Protein AF-L8JGR2-F1 (afdb_monomer)

Sequence (285 aa):
MNKSKVPQMKNYYQTLLQQIENTLDFEPKKPVIVYLEAGHFNPAYGADDFAKNSLSDAIQFGTKLIQQYGKKIRIVFGILIDDLGLQCGSDVCEINAKPADTDNTLPQEIESILATSKLIKRDRLLLFSEKTTKNRAINRLKKRLTIGDSSIRVLTPSDDGKSKIMMKLNETGEEILLSNKLDHVFGIKCPGIMGQHYDDVLSKLKERFFESSVFHIIDWSEIMDETKVTHGARAFTNVFNTYASPNVLSASVTNIFYIDDEGLLSKLNHEAAITSPDSHITSIA

pLDDT: mean 82.08, std 18.68, range [27.7, 97.94]

Radius of gyration: 19.79 Å; Cα contacts (8 Å, |Δi|>4): 472; chains: 1; bounding box: 44×62×70 Å

Secondary structure (DSSP, 8-state):
-----PPPPPTHHHHHHHHHHHHHTTSTTSPEEEEEE---BBTTTB--HHHHHHHHHHHHHHHHHHHHHGGGEEEEEEEEE--S---TT-SS----S------SPPPHHHHHHHHH-SS--GGG-EEEEHHHHHHHHHHHHHHHHHTT-TTEEEEPPPTTSPEEEEEE-STT--EEEEEEEETTEEEE-HHHHHHHHHHHHHHHHHHH-TT--EEEEEEEEEGGGHHHHHHHHHHIIIII-----TT--EEEEEEEEESSTT--EEEEEEEEEEE-GGG------

Solvent-accessible surface area (backbone atoms only — not comparable to full-atom values): 16156 Å² total; per-residue (Å²): 133,86,78,78,78,70,77,75,76,63,77,62,56,58,57,55,49,50,62,51,56,76,50,53,72,78,46,76,92,41,39,37,37,38,37,39,33,22,40,46,29,32,80,91,80,38,68,52,57,44,16,55,40,36,35,52,48,46,53,53,51,51,50,50,52,43,73,73,50,42,80,50,46,45,81,40,46,32,30,52,33,52,65,64,69,68,78,90,82,60,105,62,92,65,79,71,75,78,79,70,86,76,62,98,69,71,46,68,70,55,51,55,56,46,70,72,38,90,84,58,50,82,92,63,51,44,79,44,45,47,47,60,30,39,56,50,27,49,54,48,51,53,52,40,62,75,72,65,44,82,56,49,45,79,44,78,55,60,100,84,67,40,26,40,33,32,29,74,72,48,93,91,66,50,67,42,68,32,27,44,33,48,96,92,47,72,50,69,30,61,22,31,28,39,3,28,40,54,34,53,50,51,50,53,50,43,75,74,41,71,82,37,30,38,40,39,38,38,39,55,43,54,50,90,45,46,68,38,50,55,46,2,46,51,31,14,42,66,69,37,52,83,68,89,39,94,65,50,44,29,35,34,40,36,41,38,23,19,74,47,49,90,58,47,75,67,50,77,46,79,43,74,54,39,71,62,83,79,77,81,74,76,85,78,130

Nearest PDB structures (foldseek):
  5t7b-assembly1_A  TM=2.126E-01  e=1.145E-02  Homo sapiens
  6n1d-assembly1_AL18  TM=3.498E-01  e=1.301E+00  Thermus thermophilus HB27
  4xej-assembly2_BL18  TM=2.555E-01  e=8.055E-01  Thermus thermophilus HB27
  2i71-assembly2_B-2  TM=3.991E-01  e=3.195E+00  Saccharolobus solfataricus P2
  7r81-assembly1_I2  TM=2.616E-01  e=7.847E+00  Neurospora crassa

Foldseek 3Di:
DDDPPPPPPDPCLVVVVVVVVVCLVVPVVAAAEEEQEALEDELVVATDLLSLQSLLVSLVSVVVVCVVPPPNYDYAYEYEYADPCDPPPDPDDDNDDDDDPDDVDHGPSSVVSQVVHPNDDPVRYYYHYLVVLQVVLLVLVVVCVVVVPPQWDWAQDDPVRWIWIWGALDPVGDIDTQWIDDPSDTDGDLLSSLLSVLLVVVVVVCVVRVQDQHYEYEHEDEPVCVCSNLSNQSCNQRRNVPDPPVSHQWYKYKYWYDPDSNRHTDDIDIDTNHHHPPPPDDDDD

Organism: NCBI:txid1056511

Mean predicted aligned error: 8.76 Å

Structure (mmCIF, N/CA/C/O backbone):
data_AF-L8JGR2-F1
#
_entry.id   AF-L8JGR2-F1
#
loop_
_atom_site.group_PDB
_atom_site.id
_atom_site.type_symbol
_atom_site.label_atom_id
_atom_site.label_alt_id
_atom_site.label_comp_id
_atom_site.label_asym_id
_atom_site.label_entity_id
_atom_site.label_seq_id
_atom_site.pdbx_PDB_ins_code
_atom_site.Cartn_x
_atom_site.Cartn_y
_atom_site.Cartn_z
_atom_site.occupancy
_atom_site.B_iso_or_equiv
_atom_site.auth_seq_id
_atom_site.auth_comp_id
_atom_site.auth_asym_id
_atom_site.auth_atom_id
_atom_site.pdbx_PDB_model_num
ATOM 1 N N . MET A 1 1 ? 6.409 -10.928 42.683 1.00 32.75 1 MET A N 1
ATOM 2 C CA . MET A 1 1 ? 5.246 -10.095 42.305 1.00 32.75 1 MET A CA 1
ATOM 3 C C . MET A 1 1 ? 5.511 -9.490 40.938 1.00 32.75 1 MET A C 1
ATOM 5 O O . MET A 1 1 ? 6.486 -8.766 40.776 1.00 32.75 1 MET A O 1
ATOM 9 N N . ASN A 1 2 ? 4.694 -9.882 39.959 1.00 33.25 2 ASN A N 1
ATOM 10 C CA . ASN A 1 2 ? 4.804 -9.524 38.547 1.00 33.25 2 ASN A CA 1
ATOM 11 C C . ASN A 1 2 ? 4.725 -8.009 38.337 1.00 33.25 2 ASN A C 1
ATOM 13 O O . ASN A 1 2 ? 3.676 -7.406 38.556 1.00 33.25 2 ASN A O 1
ATOM 17 N N . LYS A 1 3 ? 5.807 -7.407 37.833 1.00 30.50 3 LYS A N 1
ATOM 18 C CA . LYS A 1 3 ? 5.707 -6.137 37.116 1.00 30.50 3 LYS A CA 1
ATOM 19 C C . LYS A 1 3 ? 5.105 -6.452 35.752 1.00 30.50 3 LYS A C 1
ATOM 21 O O . LYS A 1 3 ? 5.787 -6.966 34.872 1.00 30.50 3 LYS A O 1
ATOM 26 N N . SER A 1 4 ? 3.809 -6.188 35.619 1.00 33.00 4 SER A N 1
ATOM 27 C CA . SER A 1 4 ? 3.134 -6.041 34.333 1.00 33.00 4 SER A CA 1
ATOM 28 C C . SER A 1 4 ? 3.983 -5.128 33.443 1.00 33.00 4 SER A C 1
ATOM 30 O O . SER A 1 4 ? 4.060 -3.926 33.700 1.00 33.00 4 SER A O 1
ATOM 32 N N . LYS A 1 5 ? 4.651 -5.693 32.428 1.00 32.50 5 LYS A N 1
ATOM 33 C CA . LYS A 1 5 ? 5.230 -4.914 31.331 1.00 32.50 5 LYS A CA 1
ATOM 34 C C . LYS A 1 5 ? 4.055 -4.306 30.570 1.00 32.50 5 LYS A C 1
ATOM 36 O O . LYS A 1 5 ? 3.464 -4.953 29.714 1.00 32.50 5 LYS A O 1
ATOM 41 N N . VAL A 1 6 ? 3.684 -3.080 30.923 1.00 33.56 6 VAL A N 1
ATOM 42 C CA . VAL A 1 6 ? 2.939 -2.221 30.001 1.00 33.56 6 VAL A CA 1
ATOM 43 C C . VAL A 1 6 ? 3.849 -2.067 28.777 1.00 33.56 6 VAL A C 1
ATOM 45 O O . VAL A 1 6 ? 5.000 -1.667 28.972 1.00 33.56 6 VAL A O 1
ATOM 48 N N . PRO A 1 7 ? 3.418 -2.433 27.556 1.00 39.38 7 PRO A N 1
ATOM 49 C CA . PRO A 1 7 ? 4.231 -2.228 26.367 1.00 39.38 7 PRO A CA 1
ATOM 50 C C . PRO A 1 7 ? 4.574 -0.744 26.291 1.00 39.38 7 PRO A C 1
ATOM 52 O O . PRO A 1 7 ? 3.681 0.106 26.299 1.00 39.38 7 PRO A O 1
ATOM 55 N N . GLN A 1 8 ? 5.865 -0.427 26.306 1.00 42.06 8 GLN A N 1
ATOM 56 C CA . GLN A 1 8 ? 6.333 0.938 26.130 1.00 42.06 8 GLN A CA 1
ATOM 57 C C . GLN A 1 8 ? 5.778 1.413 24.785 1.00 42.06 8 GLN A C 1
ATOM 59 O O . GLN A 1 8 ? 6.033 0.781 23.761 1.00 42.06 8 GLN A O 1
ATOM 64 N N . MET A 1 9 ? 4.929 2.447 24.796 1.00 48.28 9 MET A N 1
ATOM 65 C CA . MET A 1 9 ? 4.291 2.914 23.567 1.00 48.28 9 MET A CA 1
ATOM 66 C C . MET A 1 9 ? 5.372 3.256 22.548 1.00 48.28 9 MET A C 1
ATOM 68 O O . MET A 1 9 ? 6.202 4.131 22.803 1.00 48.28 9 MET A O 1
ATOM 72 N N . LYS A 1 10 ? 5.355 2.574 21.399 1.00 65.06 10 LYS A N 1
ATOM 73 C CA . LYS A 1 10 ? 6.253 2.909 20.298 1.00 65.06 10 LYS A CA 1
ATOM 74 C C . LYS A 1 10 ? 5.941 4.345 19.861 1.00 65.06 10 LYS A C 1
ATOM 76 O O . LYS A 1 10 ? 4.785 4.688 19.607 1.00 65.06 10 LYS A O 1
ATOM 81 N N . ASN A 1 11 ? 6.971 5.191 19.829 1.00 69.19 11 ASN A N 1
ATOM 82 C CA . ASN A 1 11 ? 6.866 6.650 19.672 1.00 69.19 11 ASN A CA 1
ATOM 83 C C . ASN A 1 11 ? 6.056 7.062 18.419 1.00 69.19 11 ASN A C 1
ATOM 85 O O . ASN A 1 11 ? 5.329 8.049 18.421 1.00 69.19 11 ASN A O 1
ATOM 89 N N . TYR A 1 12 ? 6.078 6.237 17.368 1.00 83.38 12 TYR A N 1
ATOM 90 C CA . TYR A 1 12 ? 5.409 6.527 16.101 1.00 83.38 12 TYR A CA 1
ATOM 91 C C . TYR A 1 12 ? 3.880 6.410 16.112 1.00 83.38 12 TYR A C 1
ATOM 93 O O . TYR A 1 12 ? 3.226 6.978 15.239 1.00 83.38 12 TYR A O 1
ATOM 101 N N . TYR A 1 13 ? 3.280 5.728 17.097 1.00 88.50 13 TYR A N 1
ATOM 102 C CA . TYR A 1 13 ? 1.818 5.623 17.180 1.00 88.50 13 TYR A CA 1
ATOM 103 C C . TYR A 1 13 ? 1.153 6.988 17.325 1.00 88.50 13 TYR A C 1
ATOM 105 O O . TYR A 1 13 ? 0.060 7.179 16.807 1.00 88.50 13 TYR A O 1
ATOM 113 N N . GLN A 1 14 ? 1.787 7.935 18.019 1.00 87.25 14 GLN A N 1
ATOM 114 C CA . GLN A 1 14 ? 1.241 9.286 18.157 1.00 87.25 14 GLN A CA 1
ATOM 115 C C . GLN A 1 14 ? 1.180 9.999 16.805 1.00 87.25 14 GLN A C 1
ATOM 117 O O . GLN A 1 14 ? 0.151 10.580 16.475 1.00 87.25 14 GLN A O 1
ATOM 122 N N . THR A 1 15 ? 2.228 9.872 15.989 1.00 88.69 15 THR A N 1
ATOM 123 C CA . THR A 1 15 ? 2.257 10.423 14.630 1.00 88.69 15 THR A CA 1
ATOM 124 C C . THR A 1 15 ? 1.144 9.841 13.760 1.00 88.69 15 THR A C 1
ATOM 126 O O . THR A 1 15 ? 0.423 10.595 13.112 1.00 88.69 15 THR A O 1
ATOM 129 N N . LEU A 1 16 ? 0.951 8.517 13.783 1.00 92.00 16 LEU A N 1
ATOM 130 C CA . LEU A 1 16 ? -0.124 7.865 13.024 1.00 92.00 16 LEU A CA 1
ATOM 131 C C . LEU A 1 16 ? -1.516 8.296 13.503 1.00 92.00 16 LEU A C 1
ATOM 133 O O . LEU A 1 16 ? -2.407 8.539 12.693 1.00 92.00 16 LEU A O 1
ATOM 137 N N . LEU A 1 17 ? -1.706 8.406 14.823 1.00 92.31 17 LEU A N 1
ATOM 138 C CA . LEU A 1 17 ? -2.963 8.879 15.401 1.00 92.31 17 LEU A CA 1
ATOM 139 C C . LEU A 1 17 ? -3.273 10.297 14.929 1.00 92.31 17 LEU A C 1
ATOM 141 O O . LEU A 1 17 ? -4.377 10.520 14.447 1.00 92.31 17 LEU A O 1
ATOM 145 N N . GLN A 1 18 ? -2.296 11.204 14.981 1.00 90.56 18 GLN A N 1
ATOM 146 C CA . GLN A 1 18 ? -2.467 12.583 14.532 1.00 90.56 18 GLN A CA 1
ATOM 147 C C . GLN A 1 18 ? -2.820 12.661 13.038 1.00 90.56 18 GLN A C 1
ATOM 149 O O . GLN A 1 18 ? -3.703 13.422 12.651 1.00 90.56 18 GLN A O 1
ATOM 154 N N . GLN A 1 19 ? -2.165 11.858 12.190 1.00 90.38 19 GLN A N 1
ATOM 155 C CA . GLN A 1 19 ? -2.471 11.794 10.754 1.00 90.38 19 GLN A CA 1
ATOM 156 C C . GLN A 1 19 ? -3.923 11.376 10.494 1.00 90.38 19 GLN A C 1
ATOM 158 O O . GLN A 1 19 ? -4.593 11.963 9.645 1.00 90.38 19 GLN A O 1
ATOM 163 N N . ILE A 1 20 ? -4.424 10.388 11.239 1.00 93.00 20 ILE A N 1
ATOM 164 C CA . ILE A 1 20 ? -5.813 9.935 11.126 1.00 93.00 20 ILE A CA 1
ATOM 165 C C . ILE A 1 20 ? -6.771 10.990 11.693 1.00 93.00 20 ILE A C 1
ATOM 167 O O . ILE A 1 20 ? -7.769 11.302 11.040 1.00 93.00 20 ILE A O 1
ATOM 171 N N . GLU A 1 21 ? -6.464 11.579 12.856 1.00 92.56 21 GLU A N 1
ATOM 172 C CA . GLU A 1 21 ? -7.273 12.626 13.504 1.00 92.56 21 GLU A CA 1
ATOM 173 C C . GLU A 1 21 ? -7.545 13.799 12.574 1.00 92.56 21 GLU A C 1
ATOM 175 O O . GLU A 1 21 ? -8.696 14.216 12.452 1.00 92.56 21 GLU A O 1
ATOM 180 N N . ASN A 1 22 ? -6.527 14.247 11.837 1.00 90.62 22 ASN A N 1
ATOM 181 C CA . ASN A 1 22 ? -6.634 15.353 10.884 1.00 90.62 22 ASN A CA 1
ATOM 182 C C . ASN A 1 22 ? -7.670 15.116 9.770 1.00 90.62 22 ASN A C 1
ATOM 184 O O . ASN A 1 22 ? -8.044 16.056 9.076 1.00 90.62 22 ASN A O 1
ATOM 188 N N . THR A 1 23 ? -8.132 13.877 9.584 1.00 91.12 23 THR A N 1
ATOM 189 C CA . THR A 1 23 ? -9.109 13.507 8.550 1.00 91.12 23 THR A CA 1
ATOM 190 C C . THR A 1 23 ? -10.474 13.093 9.102 1.00 91.12 23 THR A C 1
ATOM 192 O O . THR A 1 23 ? -11.412 12.914 8.326 1.00 91.12 23 THR A O 1
ATOM 195 N N . LEU A 1 24 ? -10.624 12.950 10.427 1.00 90.50 24 LEU A N 1
ATOM 196 C CA . LEU A 1 24 ? -11.880 12.498 11.046 1.00 90.50 24 LEU A CA 1
ATOM 197 C C . LEU A 1 24 ? -13.041 13.469 10.805 1.00 90.50 24 LEU A C 1
ATOM 199 O O . LEU A 1 24 ? -14.195 13.043 10.742 1.00 90.50 24 LEU A O 1
ATOM 203 N N . ASP A 1 25 ? -12.731 14.754 10.656 1.00 87.25 25 ASP A N 1
ATOM 204 C CA . ASP A 1 25 ? -13.727 15.808 10.482 1.00 87.25 25 ASP A CA 1
ATOM 205 C C . ASP A 1 25 ? -14.032 16.119 9.008 1.00 87.25 25 ASP A C 1
ATOM 207 O O . ASP A 1 25 ? -14.898 16.945 8.730 1.00 87.25 25 ASP A O 1
ATOM 211 N N . PHE A 1 26 ? -13.392 15.426 8.053 1.00 86.56 26 PHE A N 1
ATOM 212 C CA . PHE A 1 26 ? -13.676 15.607 6.622 1.00 86.56 26 PHE A CA 1
ATOM 213 C C . PHE A 1 26 ? -15.113 15.185 6.282 1.00 86.56 26 PHE A C 1
ATOM 215 O O . PHE A 1 26 ? -15.814 15.891 5.563 1.00 86.56 26 PHE A O 1
ATOM 222 N N . GLU A 1 27 ? -15.581 14.062 6.840 1.00 84.69 27 GLU A N 1
ATOM 223 C CA . GLU A 1 27 ? -16.989 13.651 6.784 1.00 84.69 27 GLU A CA 1
ATOM 224 C C . GLU A 1 27 ? -17.444 13.045 8.124 1.00 84.69 27 GLU A C 1
ATOM 226 O O . GLU A 1 27 ? -17.507 11.823 8.260 1.00 84.69 27 GLU A O 1
ATOM 231 N N . PRO A 1 28 ? -17.873 13.860 9.109 1.00 83.31 28 PRO A N 1
ATOM 232 C CA . PRO A 1 28 ? -18.158 13.399 10.477 1.00 83.31 28 PRO A CA 1
ATOM 233 C C . PRO A 1 28 ? -19.245 12.316 10.597 1.00 83.31 28 PRO A C 1
ATOM 235 O O . PRO A 1 28 ? -19.387 11.671 11.637 1.00 83.31 28 PRO A O 1
ATOM 238 N N . LYS A 1 29 ? -20.063 12.147 9.549 1.00 87.25 29 LYS A N 1
ATOM 239 C CA . LYS A 1 29 ? -21.166 11.177 9.487 1.00 87.25 29 LYS A CA 1
ATOM 240 C C . LYS A 1 29 ? -20.761 9.827 8.889 1.00 87.25 29 LYS A C 1
ATOM 242 O O . LYS A 1 29 ? -21.549 8.887 8.975 1.00 87.25 29 LYS A O 1
ATOM 247 N N . LYS A 1 30 ? -19.578 9.722 8.282 1.00 92.31 30 LYS A N 1
ATOM 248 C CA . LYS A 1 30 ? -19.079 8.505 7.635 1.00 92.31 30 LYS A CA 1
ATOM 249 C C . LYS A 1 30 ? -17.802 8.048 8.328 1.00 92.31 30 LYS A C 1
ATOM 251 O O . LYS A 1 30 ? -17.021 8.880 8.780 1.00 92.31 30 LYS A O 1
ATOM 256 N N . PRO A 1 31 ? -17.578 6.734 8.455 1.00 94.38 31 PRO A N 1
ATOM 257 C CA . PRO A 1 31 ? -16.367 6.268 9.093 1.00 94.38 31 PRO A CA 1
ATOM 258 C C . PRO A 1 31 ? -15.152 6.479 8.186 1.00 94.38 31 PRO A C 1
ATOM 260 O O . PRO A 1 31 ? -15.218 6.239 6.978 1.00 94.38 31 PRO A O 1
ATOM 263 N N . VAL A 1 32 ? -14.025 6.837 8.794 1.00 96.00 32 VAL A N 1
ATOM 264 C CA . VAL A 1 32 ? -12.707 6.746 8.160 1.00 96.00 32 VAL A CA 1
ATOM 265 C C . VAL A 1 32 ? -12.297 5.278 8.089 1.00 96.00 32 VAL A C 1
ATOM 267 O O . VAL A 1 32 ? -12.442 4.531 9.063 1.00 96.00 32 VAL A O 1
ATOM 270 N N . ILE A 1 33 ? -11.793 4.848 6.936 1.00 96.62 33 ILE A N 1
ATOM 271 C CA . ILE A 1 33 ? -11.314 3.481 6.742 1.00 96.62 33 ILE A CA 1
ATOM 272 C C . ILE A 1 33 ? -9.804 3.460 6.934 1.00 96.62 33 ILE A C 1
ATOM 274 O O . ILE A 1 33 ? -9.083 4.196 6.268 1.00 96.62 33 ILE A O 1
ATOM 278 N N . VAL A 1 34 ? -9.331 2.600 7.832 1.00 97.62 34 VAL A N 1
ATOM 279 C CA . VAL A 1 34 ? -7.904 2.377 8.070 1.00 97.62 34 VAL A CA 1
ATOM 280 C C . VAL A 1 34 ? -7.581 0.931 7.714 1.00 97.62 34 VAL A C 1
ATOM 282 O O . VAL A 1 34 ? -8.082 -0.005 8.341 1.00 97.62 34 VAL A O 1
ATOM 285 N N . TYR A 1 35 ? -6.769 0.753 6.684 1.00 97.94 35 TYR A N 1
ATOM 286 C CA . TYR A 1 35 ? -6.213 -0.524 6.278 1.00 97.94 35 TYR A CA 1
ATOM 287 C C . TYR A 1 35 ? -4.826 -0.686 6.891 1.00 97.94 35 TYR A C 1
ATOM 289 O O . TYR A 1 35 ? 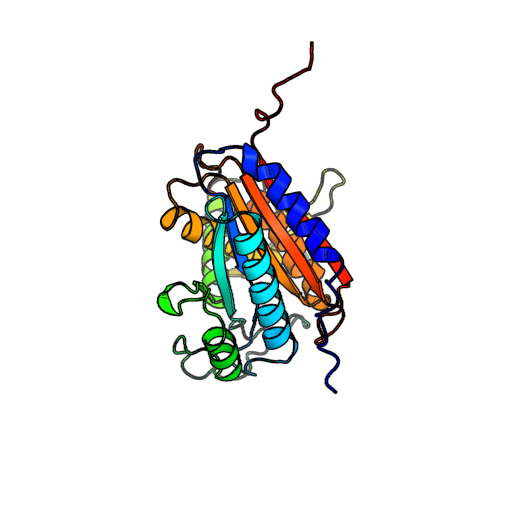-3.979 0.190 6.742 1.00 97.94 35 TYR A O 1
ATOM 297 N N . LEU A 1 36 ? -4.634 -1.781 7.619 1.00 97.75 36 LEU A N 1
ATOM 298 C CA . LEU A 1 36 ? -3.398 -2.126 8.304 1.00 97.75 36 LEU A CA 1
ATOM 299 C C . LEU A 1 36 ? -2.802 -3.351 7.618 1.00 97.75 36 LEU A C 1
ATOM 301 O O . LEU A 1 36 ? -3.361 -4.448 7.706 1.00 97.75 36 LEU A O 1
ATOM 305 N N . GLU A 1 37 ? -1.697 -3.138 6.926 1.00 97.62 37 GLU A N 1
ATOM 306 C CA . GLU A 1 37 ? -0.975 -4.152 6.179 1.00 97.62 37 GLU A CA 1
ATOM 307 C C . GLU A 1 37 ? 0.326 -4.514 6.873 1.00 97.62 37 GLU A C 1
ATOM 309 O O . GLU A 1 37 ? 1.171 -3.663 7.130 1.00 97.62 37 GLU A O 1
ATOM 314 N N . ALA A 1 38 ? 0.436 -5.785 7.236 1.00 95.19 38 ALA A N 1
ATOM 315 C CA . ALA A 1 38 ? 1.560 -6.323 7.978 1.00 95.19 38 ALA A CA 1
ATOM 316 C C . ALA A 1 38 ? 1.612 -7.844 7.800 1.00 95.19 38 ALA A C 1
ATOM 318 O O . ALA A 1 38 ? 0.747 -8.430 7.147 1.00 95.19 38 ALA A O 1
ATOM 319 N N . GLY A 1 39 ? 2.592 -8.511 8.410 1.00 92.75 39 GLY A N 1
ATOM 320 C CA . GLY A 1 39 ? 2.678 -9.969 8.332 1.00 92.75 39 GLY A CA 1
ATOM 321 C C . GLY A 1 39 ? 3.037 -10.485 6.949 1.00 92.75 39 GLY A C 1
ATOM 322 O O . GLY A 1 39 ? 2.590 -11.570 6.581 1.00 92.75 39 GLY A O 1
ATOM 323 N N . HIS A 1 40 ? 3.803 -9.700 6.187 1.00 92.81 40 HIS A N 1
ATOM 324 C CA . HIS A 1 40 ? 4.276 -10.093 4.864 1.00 92.81 40 HIS A CA 1
ATOM 325 C C . HIS A 1 40 ? 5.110 -11.353 4.981 1.00 92.81 40 HIS A C 1
ATOM 327 O O . HIS A 1 40 ? 5.905 -11.485 5.904 1.00 92.81 40 HIS A O 1
ATOM 333 N N . PHE A 1 41 ? 4.907 -12.291 4.066 1.00 91.69 41 PHE A N 1
ATOM 334 C CA . PHE A 1 41 ? 5.658 -13.533 4.091 1.00 91.69 41 PHE A CA 1
ATOM 335 C C . PHE A 1 41 ? 5.877 -14.058 2.683 1.00 91.69 41 PHE A C 1
ATOM 337 O O . PHE A 1 41 ? 5.059 -13.855 1.779 1.00 91.69 41 PHE A O 1
ATOM 344 N N . ASN A 1 42 ? 6.972 -14.790 2.527 1.00 89.50 42 ASN A N 1
ATOM 345 C CA . ASN A 1 42 ? 7.259 -15.528 1.316 1.00 89.50 42 ASN A CA 1
ATOM 346 C C . ASN A 1 42 ? 6.814 -16.987 1.511 1.00 89.50 42 ASN A C 1
ATOM 348 O O . ASN A 1 42 ? 7.297 -17.646 2.437 1.00 89.50 42 ASN A O 1
ATOM 352 N N . PRO A 1 43 ? 5.932 -17.543 0.660 1.00 87.81 43 PRO A N 1
ATOM 353 C CA . PRO A 1 43 ? 5.471 -18.925 0.802 1.00 87.81 43 PRO A CA 1
ATOM 354 C C . PRO A 1 43 ? 6.592 -19.975 0.812 1.00 87.81 43 PRO A C 1
ATOM 356 O O . PRO A 1 43 ? 6.388 -21.062 1.344 1.00 87.81 43 PRO A O 1
ATOM 359 N N . ALA A 1 44 ? 7.764 -19.673 0.240 1.00 84.69 44 ALA A N 1
ATOM 360 C CA . ALA A 1 44 ? 8.907 -20.584 0.230 1.00 84.69 44 ALA A CA 1
ATOM 361 C C . ALA A 1 44 ? 9.599 -20.708 1.599 1.00 84.69 44 ALA A C 1
ATOM 363 O O . ALA A 1 44 ? 10.192 -21.748 1.883 1.00 84.69 44 ALA A O 1
ATOM 364 N N . TYR A 1 45 ? 9.526 -19.666 2.434 1.00 84.19 45 TYR A N 1
ATOM 365 C CA . TYR A 1 45 ? 10.220 -19.601 3.726 1.00 84.19 45 TYR A CA 1
ATOM 366 C C . TYR A 1 45 ? 9.263 -19.564 4.926 1.00 84.19 45 TYR A C 1
ATOM 368 O O . TYR A 1 45 ? 9.682 -19.834 6.049 1.00 84.19 45 TYR A O 1
ATOM 376 N N . GLY A 1 46 ? 7.976 -19.292 4.697 1.00 87.19 46 GLY A N 1
ATOM 377 C CA . GLY A 1 46 ? 6.991 -19.105 5.759 1.00 87.19 46 GLY A CA 1
ATOM 378 C C . GLY A 1 46 ? 7.087 -17.716 6.390 1.00 87.19 46 GLY A C 1
ATOM 379 O O . GLY A 1 46 ? 7.591 -16.780 5.773 1.00 87.19 46 GLY A O 1
ATOM 380 N N . ALA A 1 47 ? 6.550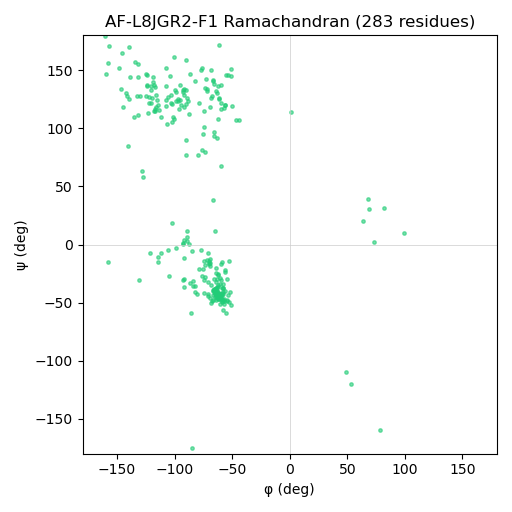 -17.577 7.603 1.00 90.50 47 ALA A N 1
ATOM 381 C CA . ALA A 1 47 ? 6.543 -16.314 8.336 1.00 90.50 47 ALA A CA 1
ATOM 382 C C . ALA A 1 47 ? 7.768 -16.188 9.252 1.00 90.50 47 ALA A C 1
ATOM 384 O O . ALA A 1 47 ? 7.937 -16.970 10.193 1.00 90.50 47 ALA A O 1
ATOM 385 N N . ASP A 1 48 ? 8.587 -15.175 8.995 1.00 91.62 48 ASP A N 1
ATOM 386 C CA . ASP A 1 48 ? 9.745 -14.814 9.808 1.00 91.62 48 ASP A CA 1
ATOM 387 C C . ASP A 1 48 ? 9.370 -13.912 11.002 1.00 91.62 48 ASP A C 1
ATOM 389 O O . ASP A 1 48 ? 8.194 -13.679 11.317 1.00 91.62 48 ASP A O 1
ATOM 393 N N . ASP A 1 49 ? 10.387 -13.458 11.736 1.00 91.56 49 ASP A N 1
ATOM 394 C CA . ASP A 1 49 ? 10.216 -12.599 12.906 1.00 91.56 49 ASP A CA 1
ATOM 395 C C . ASP A 1 49 ? 9.643 -11.227 12.539 1.00 91.56 49 ASP A C 1
ATOM 397 O O . ASP A 1 49 ? 8.730 -10.760 13.230 1.00 91.56 49 ASP A O 1
ATOM 401 N N . PHE A 1 50 ? 10.066 -10.640 11.416 1.00 91.44 50 PHE A N 1
ATOM 402 C CA . PHE A 1 50 ? 9.476 -9.413 10.890 1.00 91.44 50 PHE A CA 1
ATOM 403 C C . PHE A 1 50 ? 7.967 -9.573 10.644 1.00 91.44 50 PHE A C 1
ATOM 405 O O . PHE A 1 50 ? 7.166 -8.758 11.120 1.00 91.44 50 PHE A O 1
ATOM 412 N N . ALA A 1 51 ? 7.541 -10.646 9.974 1.00 93.81 51 ALA A N 1
ATOM 413 C CA . ALA A 1 51 ? 6.137 -10.928 9.689 1.00 93.81 51 ALA A CA 1
ATOM 414 C C . ALA A 1 51 ? 5.309 -11.020 10.982 1.00 93.81 51 ALA A C 1
ATOM 416 O O . ALA A 1 51 ? 4.257 -10.390 11.135 1.00 93.81 51 ALA A O 1
ATOM 417 N N . LYS A 1 52 ? 5.803 -11.772 11.968 1.00 94.00 52 LYS A N 1
ATOM 418 C CA . LYS A 1 52 ? 5.112 -11.945 13.254 1.00 94.00 52 LYS A CA 1
ATOM 419 C C . LYS A 1 52 ? 5.025 -10.629 14.034 1.00 94.00 52 LYS A C 1
ATOM 421 O O . LYS A 1 52 ? 3.961 -10.294 14.567 1.00 94.00 52 LYS A O 1
ATOM 426 N N . ASN A 1 53 ? 6.123 -9.879 14.099 1.00 92.88 53 ASN A N 1
ATOM 427 C CA . ASN A 1 53 ? 6.211 -8.664 14.905 1.00 92.88 53 ASN A CA 1
ATOM 428 C C . ASN A 1 53 ? 5.445 -7.496 14.278 1.00 92.88 53 ASN A C 1
ATOM 430 O O . ASN A 1 53 ? 4.692 -6.827 14.988 1.00 92.88 53 ASN A O 1
ATOM 434 N N . SER A 1 54 ? 5.534 -7.307 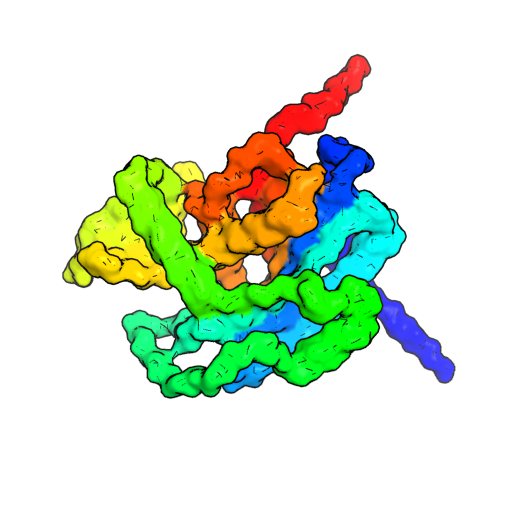12.958 1.00 94.50 54 SER A N 1
ATOM 435 C CA . SER A 1 54 ? 4.725 -6.316 12.234 1.00 94.50 54 SER A CA 1
ATOM 436 C C . SER A 1 54 ? 3.226 -6.586 12.393 1.00 94.50 54 SER A C 1
ATOM 438 O O . SER A 1 54 ? 2.460 -5.665 12.684 1.00 94.50 54 SER A O 1
ATOM 440 N N . LEU A 1 55 ? 2.786 -7.847 12.287 1.00 95.00 55 LEU A N 1
ATOM 441 C CA . LEU A 1 55 ? 1.374 -8.202 12.455 1.00 95.00 55 LEU A CA 1
ATOM 442 C C . LEU A 1 55 ? 0.878 -7.944 13.885 1.00 95.00 55 LEU A C 1
ATOM 444 O O . LEU A 1 55 ? -0.222 -7.421 14.084 1.00 95.00 55 LEU A O 1
ATOM 448 N N . SER A 1 56 ? 1.693 -8.283 14.887 1.00 93.06 56 SER A N 1
ATOM 449 C CA . SER A 1 56 ? 1.396 -7.988 16.292 1.00 93.06 56 SER A CA 1
ATOM 450 C C . SER A 1 56 ? 1.273 -6.481 16.542 1.00 93.06 56 SER A C 1
ATOM 452 O O . SER A 1 56 ? 0.319 -6.037 17.190 1.00 93.06 56 SER A O 1
ATOM 454 N N . ASP A 1 57 ? 2.185 -5.681 15.989 1.00 92.44 57 ASP A N 1
ATOM 455 C CA . ASP A 1 57 ? 2.146 -4.219 16.078 1.00 92.44 57 ASP A CA 1
ATOM 456 C C . ASP A 1 57 ? 0.892 -3.647 15.403 1.00 92.44 57 ASP A C 1
ATOM 458 O O . ASP A 1 57 ? 0.167 -2.861 16.020 1.00 92.44 57 ASP A O 1
ATOM 462 N N . ALA A 1 58 ? 0.559 -4.099 14.192 1.00 94.94 58 ALA A N 1
ATOM 463 C CA . ALA A 1 58 ? -0.655 -3.688 13.491 1.00 94.94 58 ALA A CA 1
ATOM 464 C C . ALA A 1 58 ? -1.922 -3.990 14.314 1.00 94.94 58 ALA A C 1
ATOM 466 O O . ALA A 1 58 ? -2.814 -3.144 14.432 1.00 94.94 58 ALA A O 1
ATOM 467 N N . ILE A 1 59 ? -2.005 -5.163 14.955 1.00 94.31 59 ILE A N 1
ATOM 468 C CA . ILE A 1 59 ? -3.124 -5.525 15.843 1.00 94.31 59 ILE A CA 1
ATOM 469 C C . ILE A 1 59 ? -3.193 -4.599 17.063 1.00 94.31 59 ILE A C 1
ATOM 471 O O . ILE A 1 59 ? -4.281 -4.139 17.434 1.00 94.31 59 ILE A O 1
ATOM 475 N N . GLN A 1 60 ? -2.054 -4.310 17.694 1.00 93.25 60 GLN A N 1
ATOM 476 C CA . GLN A 1 60 ? -1.988 -3.415 18.850 1.00 93.25 60 GLN A CA 1
ATOM 477 C C . GLN A 1 60 ? -2.410 -1.990 18.475 1.00 93.25 60 GLN A C 1
ATOM 479 O O . GLN A 1 60 ? -3.239 -1.387 19.166 1.00 93.25 60 GLN A O 1
ATOM 484 N N . PHE A 1 61 ? -1.903 -1.471 17.357 1.00 94.06 61 PHE A N 1
ATOM 485 C CA . PHE A 1 61 ? -2.276 -0.160 16.841 1.00 94.06 61 PHE A CA 1
ATOM 486 C C . PHE A 1 61 ? -3.768 -0.093 16.494 1.00 94.06 61 PHE A C 1
ATOM 488 O O . PHE A 1 61 ? -4.470 0.817 16.942 1.00 94.06 61 PHE A O 1
ATOM 495 N N . GLY A 1 62 ? -4.293 -1.098 15.788 1.00 94.62 62 GLY A N 1
ATOM 496 C CA . GLY A 1 62 ? -5.713 -1.166 15.453 1.00 94.62 62 GLY A CA 1
ATOM 497 C C . GLY A 1 62 ? -6.620 -1.248 16.685 1.00 94.62 62 GLY A C 1
ATOM 498 O O . GLY A 1 62 ? -7.671 -0.606 16.742 1.00 94.62 62 GLY A O 1
ATOM 499 N N . THR A 1 63 ? -6.185 -1.960 17.726 1.00 93.06 63 THR A N 1
ATOM 500 C CA . THR A 1 63 ? -6.886 -1.989 19.018 1.00 93.06 63 THR A CA 1
ATOM 501 C C . THR A 1 63 ? -6.972 -0.602 19.633 1.00 93.06 63 THR A C 1
ATOM 503 O O . THR A 1 63 ? -8.051 -0.184 20.060 1.00 93.06 63 THR A O 1
ATOM 506 N N . LYS A 1 64 ? -5.864 0.141 19.620 1.00 92.25 64 LYS A N 1
ATOM 507 C CA . LYS A 1 64 ? -5.816 1.504 20.145 1.00 92.25 64 LYS A CA 1
ATOM 508 C C . LYS A 1 64 ? -6.714 2.458 19.353 1.00 92.25 64 LYS A C 1
ATOM 510 O O . LYS A 1 64 ? -7.460 3.223 19.959 1.00 92.25 64 LYS A O 1
ATOM 515 N N . LEU A 1 65 ? -6.709 2.370 18.022 1.00 93.81 65 LEU A N 1
ATOM 516 C CA . LEU A 1 65 ? -7.589 3.167 17.159 1.00 93.81 65 LEU A CA 1
ATOM 517 C C . LEU A 1 65 ? -9.072 2.958 17.490 1.00 93.81 65 LEU A C 1
ATOM 519 O O . LEU A 1 65 ? -9.820 3.924 17.640 1.00 93.81 65 LEU A O 1
ATOM 523 N N . ILE A 1 66 ? -9.503 1.703 17.643 1.00 92.56 66 ILE A N 1
ATOM 524 C CA . ILE A 1 66 ? -10.899 1.392 17.981 1.00 92.56 66 ILE A CA 1
ATOM 525 C C . ILE A 1 66 ? -11.246 1.874 19.390 1.00 92.56 66 ILE A C 1
ATOM 527 O O . ILE A 1 66 ? -12.342 2.392 19.596 1.00 92.56 66 ILE A O 1
ATOM 531 N N . GLN A 1 67 ? -10.332 1.735 20.352 1.00 92.69 67 GLN A N 1
ATOM 532 C CA . GLN A 1 67 ? -10.541 2.237 21.712 1.00 92.69 67 GLN A CA 1
ATOM 533 C C . GLN A 1 67 ? -10.689 3.763 21.747 1.00 92.69 67 GLN A C 1
ATOM 535 O O . GLN A 1 67 ? -11.536 4.265 22.481 1.00 92.69 67 GLN A O 1
ATOM 540 N N . GLN A 1 68 ? -9.902 4.490 20.948 1.00 94.06 68 GLN A N 1
ATOM 541 C CA . GLN A 1 68 ? -9.881 5.954 20.954 1.00 94.06 68 GLN A CA 1
ATOM 542 C C . GLN A 1 68 ? -11.038 6.576 20.157 1.00 94.06 68 GLN A C 1
ATOM 544 O O . GLN A 1 68 ? -11.668 7.518 20.633 1.00 94.06 68 GLN A O 1
ATOM 549 N N . TYR A 1 69 ? -11.361 6.049 18.970 1.00 93.94 69 TYR A N 1
ATOM 550 C CA . TYR A 1 69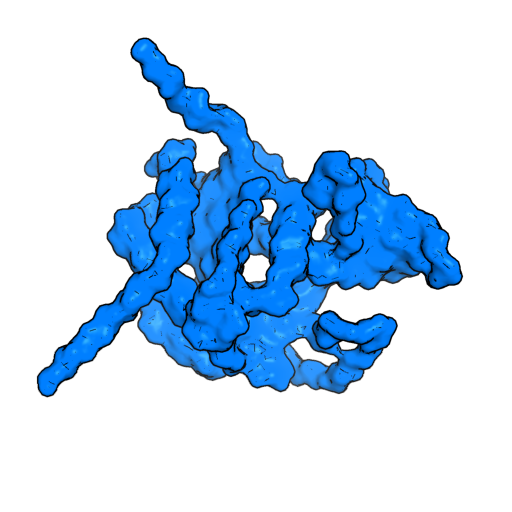 ? -12.323 6.689 18.054 1.00 93.94 69 TYR A CA 1
ATOM 551 C C . TYR A 1 69 ? -13.614 5.894 17.830 1.00 93.94 69 TYR A C 1
ATOM 553 O O . TYR A 1 69 ? -14.579 6.407 17.253 1.00 93.94 69 TYR A O 1
ATOM 561 N N . GLY A 1 70 ? -13.667 4.642 18.289 1.00 91.69 70 GLY A N 1
ATOM 562 C CA . GLY A 1 70 ? -14.861 3.805 18.248 1.00 91.69 70 GLY A CA 1
ATOM 563 C C . GLY A 1 70 ? -15.474 3.702 16.852 1.00 91.69 70 GLY A C 1
ATOM 564 O O . GLY A 1 70 ? -14.852 3.231 15.905 1.00 91.69 70 GLY A O 1
ATOM 565 N N . LYS A 1 71 ? -16.734 4.135 16.721 1.00 91.75 71 LYS A N 1
ATOM 566 C CA . LYS A 1 71 ? -17.510 4.019 15.474 1.00 91.75 71 LYS A CA 1
ATOM 567 C C . LYS A 1 71 ? -17.058 4.970 14.361 1.00 91.75 71 LYS A C 1
ATOM 569 O O . LYS A 1 71 ? -17.490 4.766 13.230 1.00 91.75 71 LYS A O 1
ATOM 574 N N . LYS A 1 72 ? -16.224 5.974 14.661 1.00 94.56 72 LYS A N 1
ATOM 575 C CA . LYS A 1 72 ? -15.693 6.906 13.654 1.00 94.56 72 LYS A CA 1
ATOM 576 C C . LYS A 1 72 ? -14.689 6.243 12.708 1.00 94.56 72 LYS A C 1
ATOM 578 O O . LYS A 1 72 ? -14.416 6.790 11.649 1.00 94.56 72 LYS A O 1
ATOM 583 N N . ILE A 1 73 ? -14.157 5.075 13.075 1.00 95.00 73 ILE A N 1
ATOM 584 C CA . ILE A 1 73 ? -13.183 4.337 12.271 1.00 95.00 73 ILE A CA 1
ATOM 585 C C . ILE A 1 73 ? -13.688 2.921 11.983 1.00 95.00 73 ILE A C 1
ATOM 587 O O . ILE A 1 73 ? -14.338 2.275 12.813 1.00 95.00 73 ILE A O 1
ATOM 591 N N . ARG A 1 74 ? -13.358 2.410 10.796 1.00 95.25 74 ARG A N 1
ATOM 592 C CA . ARG A 1 74 ? -13.383 0.977 10.483 1.00 95.25 74 ARG A CA 1
ATOM 593 C C . ARG A 1 74 ? -11.976 0.516 10.152 1.00 95.25 74 ARG A C 1
ATOM 595 O O . ARG A 1 74 ? -11.275 1.173 9.394 1.00 95.25 74 ARG A O 1
ATOM 602 N N . ILE A 1 75 ? -11.603 -0.632 10.706 1.00 95.62 75 ILE A N 1
ATOM 603 C CA . ILE A 1 75 ? -10.290 -1.230 10.485 1.00 95.62 75 ILE A CA 1
ATOM 604 C C . ILE A 1 75 ? -10.428 -2.448 9.586 1.00 95.62 75 ILE A C 1
ATOM 606 O O . ILE A 1 75 ? -11.328 -3.275 9.770 1.00 95.62 75 ILE A O 1
ATOM 610 N N . VAL A 1 76 ? -9.520 -2.546 8.626 1.00 96.69 76 VAL A N 1
ATOM 611 C CA . VAL A 1 76 ? -9.323 -3.714 7.777 1.00 96.69 76 VAL A CA 1
ATOM 612 C C . VAL A 1 76 ? -7.878 -4.147 7.922 1.00 96.69 76 VAL A C 1
ATOM 614 O O . VAL A 1 76 ? -6.989 -3.308 7.916 1.00 96.69 76 VAL A O 1
ATOM 617 N N . PHE A 1 77 ? -7.654 -5.447 8.046 1.00 97.00 77 PHE A N 1
ATOM 618 C CA . PHE A 1 77 ? -6.311 -6.009 8.043 1.00 97.00 77 PHE A CA 1
ATOM 619 C C . PHE A 1 77 ? -6.054 -6.658 6.693 1.00 97.00 77 PHE A C 1
ATOM 621 O O . PHE A 1 77 ? -6.973 -7.257 6.116 1.00 97.00 77 PHE A O 1
ATOM 628 N N . GLY A 1 78 ? -4.819 -6.575 6.221 1.00 96.75 78 GLY A N 1
ATOM 629 C CA . GLY A 1 78 ? -4.391 -7.367 5.086 1.00 96.75 78 GLY A CA 1
ATOM 630 C C . GLY A 1 78 ? -2.940 -7.800 5.158 1.00 96.75 78 GLY A C 1
ATOM 631 O O . GLY A 1 78 ? -2.179 -7.336 6.002 1.00 96.75 78 GLY A O 1
ATOM 632 N N . ILE A 1 79 ? -2.624 -8.768 4.306 1.00 96.44 79 ILE A N 1
ATOM 633 C CA . ILE A 1 79 ? -1.310 -9.391 4.194 1.00 96.44 79 ILE A CA 1
ATOM 634 C C . ILE A 1 79 ? -0.940 -9.439 2.715 1.00 96.44 79 ILE A C 1
ATOM 636 O O . ILE A 1 79 ? -1.713 -9.956 1.894 1.00 96.44 79 ILE A O 1
ATOM 640 N N . LEU A 1 80 ? 0.249 -8.936 2.393 1.00 95.06 80 LEU A N 1
ATOM 641 C CA . LEU A 1 80 ? 0.889 -9.132 1.101 1.00 95.06 80 LEU A CA 1
ATOM 642 C C . LEU A 1 80 ? 1.739 -10.412 1.122 1.00 95.06 80 LEU A C 1
ATOM 644 O O . LEU A 1 80 ? 2.591 -10.602 1.987 1.00 95.06 80 LEU A O 1
ATOM 648 N N . ILE A 1 81 ? 1.483 -11.298 0.166 1.00 94.06 81 ILE A N 1
ATOM 649 C CA . ILE A 1 81 ? 2.202 -12.554 -0.039 1.00 94.06 81 ILE A CA 1
ATOM 650 C C . ILE A 1 81 ? 3.271 -12.316 -1.110 1.00 94.06 81 ILE A C 1
ATOM 652 O O . ILE A 1 81 ? 2.934 -12.049 -2.270 1.00 94.06 81 ILE A O 1
ATOM 656 N N . ASP A 1 82 ? 4.542 -12.450 -0.731 1.00 89.44 82 ASP A N 1
ATOM 657 C CA . ASP A 1 82 ? 5.692 -12.358 -1.637 1.00 89.44 82 ASP A CA 1
ATOM 658 C C . ASP A 1 82 ? 5.880 -13.681 -2.398 1.00 89.44 82 ASP A C 1
ATOM 660 O O . ASP A 1 82 ? 6.719 -14.525 -2.084 1.00 89.44 82 ASP A O 1
ATOM 664 N N . ASP A 1 83 ? 5.032 -13.895 -3.402 1.00 87.19 83 ASP A N 1
ATOM 665 C CA . ASP A 1 83 ? 5.020 -15.083 -4.260 1.00 87.19 83 ASP A CA 1
ATOM 666 C C . ASP A 1 83 ? 5.657 -14.835 -5.640 1.00 87.19 83 ASP A C 1
ATOM 668 O O . ASP A 1 83 ? 5.437 -15.594 -6.594 1.00 87.19 83 ASP A O 1
ATOM 672 N N . LEU A 1 84 ? 6.457 -13.770 -5.776 1.00 79.50 84 LEU A N 1
ATOM 673 C CA . LEU A 1 84 ? 7.167 -13.479 -7.020 1.00 79.50 84 LEU A CA 1
ATOM 674 C C . LEU A 1 84 ? 8.378 -14.382 -7.240 1.00 79.50 84 LEU A C 1
ATOM 676 O O . LEU A 1 84 ? 8.730 -14.619 -8.399 1.00 79.50 84 LEU A O 1
ATOM 680 N N . GLY A 1 85 ? 8.992 -14.885 -6.163 1.00 60.53 85 GLY A N 1
ATOM 681 C CA . GLY A 1 85 ? 10.193 -15.723 -6.226 1.00 60.53 85 GLY A CA 1
ATOM 682 C C . GLY A 1 85 ? 11.413 -14.998 -6.807 1.00 60.53 85 GLY A C 1
ATOM 683 O O . GLY A 1 85 ? 12.329 -15.644 -7.307 1.00 60.53 85 GLY A O 1
ATOM 684 N N . LEU A 1 86 ? 11.409 -13.660 -6.796 1.00 53.97 86 LEU A N 1
ATOM 685 C CA . LEU A 1 86 ? 12.468 -12.824 -7.352 1.00 53.97 86 LEU A CA 1
ATOM 686 C C . LEU A 1 86 ? 13.276 -12.214 -6.207 1.00 53.97 86 LEU A C 1
ATOM 688 O O . LEU A 1 86 ? 12.843 -11.237 -5.602 1.00 53.97 86 LEU A O 1
ATOM 692 N N . GLN A 1 87 ? 14.476 -12.740 -5.950 1.00 44.75 87 GLN A N 1
ATOM 693 C CA . GLN A 1 87 ? 15.474 -11.982 -5.196 1.00 44.75 87 GLN A CA 1
ATOM 694 C C . GLN A 1 87 ? 15.813 -10.725 -6.002 1.00 44.75 87 GLN A C 1
ATOM 696 O O . GLN A 1 87 ? 16.445 -10.782 -7.058 1.00 44.75 87 GLN A O 1
ATOM 701 N N . CYS A 1 88 ? 15.347 -9.575 -5.525 1.00 43.84 88 CYS A N 1
ATOM 702 C CA . CYS A 1 88 ? 15.661 -8.281 -6.112 1.00 43.84 88 CYS A CA 1
ATOM 703 C C . CYS A 1 88 ? 17.113 -7.916 -5.771 1.00 43.84 88 CYS A C 1
ATOM 705 O O . CYS A 1 88 ? 17.362 -7.166 -4.836 1.00 43.84 88 CYS A O 1
ATOM 707 N N . GLY A 1 89 ? 18.074 -8.480 -6.509 1.00 35.75 89 GLY A N 1
ATOM 708 C CA . GLY A 1 89 ? 19.501 -8.235 -6.267 1.00 35.75 89 GLY A CA 1
ATOM 709 C C . GLY A 1 89 ? 20.453 -8.496 -7.437 1.00 35.75 89 GLY A C 1
ATOM 710 O O . GLY A 1 89 ? 21.580 -8.015 -7.400 1.00 35.75 89 GLY A O 1
ATOM 711 N N . SER A 1 90 ? 20.040 -9.195 -8.497 1.00 33.31 90 SER A N 1
ATOM 712 C CA . SER A 1 90 ? 20.922 -9.514 -9.627 1.00 33.31 90 SER A CA 1
ATOM 713 C C . SER A 1 90 ? 20.211 -9.354 -10.972 1.00 33.31 90 SER A C 1
ATOM 715 O O . SER A 1 90 ? 19.026 -9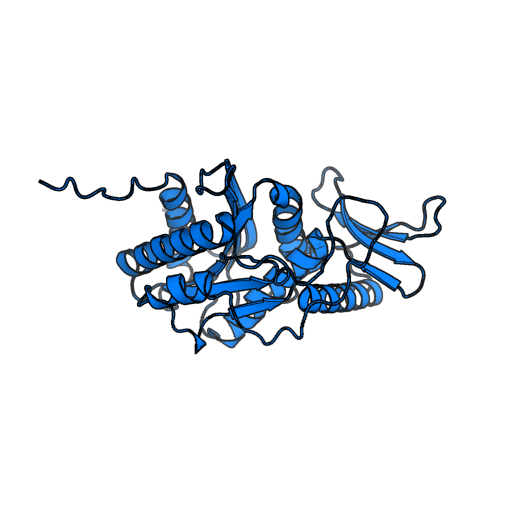.651 -11.119 1.00 33.31 90 SER A O 1
ATOM 717 N N . ASP A 1 91 ? 20.950 -8.893 -11.986 1.00 37.62 91 ASP A N 1
ATOM 718 C CA . ASP A 1 91 ? 20.500 -8.713 -13.379 1.00 37.62 91 ASP A CA 1
ATOM 719 C C . ASP A 1 91 ? 20.128 -10.028 -14.102 1.00 37.62 91 ASP A C 1
ATOM 721 O O . ASP A 1 91 ? 19.903 -10.048 -15.314 1.00 37.62 91 ASP A O 1
ATOM 725 N N . VAL A 1 92 ? 20.023 -11.136 -13.366 1.00 34.31 92 VAL A N 1
ATOM 726 C CA . VAL A 1 92 ? 19.688 -12.459 -13.882 1.00 34.31 92 VAL A CA 1
ATOM 727 C C . VAL A 1 92 ? 18.588 -13.057 -13.010 1.00 34.31 92 VAL A C 1
ATOM 729 O O . VAL A 1 92 ? 18.803 -13.392 -11.849 1.00 34.31 92 VAL A O 1
ATOM 732 N N . CYS A 1 93 ? 17.393 -13.190 -13.592 1.00 39.25 93 CYS A N 1
ATOM 733 C CA . CYS A 1 93 ? 16.307 -13.983 -13.023 1.00 39.25 93 CYS A CA 1
ATOM 734 C C . CYS A 1 93 ? 16.718 -15.459 -13.011 1.00 39.25 93 CYS A C 1
ATOM 736 O O . CYS A 1 93 ? 16.534 -16.149 -14.015 1.00 39.25 93 CYS A O 1
ATOM 738 N N . GLU A 1 94 ? 17.212 -15.964 -11.888 1.00 32.78 94 GLU A N 1
ATOM 739 C CA . GLU A 1 94 ? 17.217 -17.405 -11.652 1.00 32.78 94 GLU A CA 1
ATOM 740 C C . GLU A 1 94 ? 15.885 -17.802 -11.014 1.00 32.78 94 GLU A C 1
ATOM 742 O O . GLU A 1 94 ? 15.545 -17.407 -9.901 1.00 32.78 94 GLU A O 1
ATOM 747 N N . ILE A 1 95 ? 15.082 -18.548 -11.777 1.00 37.53 95 ILE A N 1
ATOM 748 C CA . ILE A 1 95 ? 13.834 -19.140 -11.297 1.00 37.53 95 ILE A CA 1
ATOM 749 C C . ILE A 1 95 ? 14.226 -20.330 -10.421 1.00 37.53 95 ILE A C 1
ATOM 751 O O . ILE A 1 95 ? 14.447 -21.429 -10.931 1.00 37.53 95 ILE A O 1
ATOM 755 N N . ASN A 1 96 ? 14.316 -20.120 -9.110 1.00 38.41 96 ASN A N 1
ATOM 756 C CA . ASN A 1 96 ? 14.403 -21.238 -8.178 1.00 38.41 96 ASN A CA 1
ATOM 757 C C . ASN A 1 96 ? 13.093 -22.041 -8.216 1.00 38.41 96 ASN A C 1
ATOM 759 O O . ASN A 1 96 ? 12.000 -21.495 -8.380 1.00 38.41 96 ASN A O 1
ATOM 763 N N . ALA A 1 97 ? 13.240 -23.366 -8.189 1.00 39.50 97 ALA A N 1
ATOM 764 C CA . ALA A 1 97 ? 12.220 -24.333 -8.573 1.00 39.50 97 ALA A CA 1
ATOM 765 C C . ALA A 1 97 ? 10.880 -24.175 -7.826 1.00 39.50 97 ALA A C 1
ATOM 767 O O . ALA A 1 97 ? 10.848 -23.829 -6.652 1.00 39.50 97 ALA A O 1
ATOM 768 N N . LYS A 1 98 ? 9.798 -24.477 -8.568 1.00 41.22 98 LYS A N 1
ATOM 769 C CA . LYS A 1 98 ? 8.372 -24.570 -8.189 1.00 41.22 98 LYS A CA 1
ATOM 770 C C . LYS A 1 98 ? 8.043 -24.259 -6.713 1.00 41.22 98 LYS A C 1
ATOM 772 O O . LYS A 1 98 ? 8.306 -25.106 -5.860 1.00 41.22 98 LYS A O 1
ATOM 777 N N . PRO A 1 99 ? 7.301 -23.171 -6.430 1.00 45.38 99 PRO A N 1
ATOM 778 C CA . PRO A 1 99 ? 6.511 -23.125 -5.211 1.00 45.38 99 PRO A CA 1
ATOM 779 C C . PRO A 1 99 ? 5.467 -24.249 -5.282 1.00 45.38 99 PRO A C 1
ATOM 781 O O . PRO A 1 99 ? 4.865 -24.472 -6.340 1.00 45.38 99 PRO A O 1
ATOM 784 N N . ALA A 1 100 ? 5.289 -24.975 -4.177 1.00 41.91 100 ALA A N 1
ATOM 785 C CA . ALA A 1 100 ? 4.152 -25.870 -3.988 1.00 41.91 100 ALA A CA 1
ATOM 786 C C . ALA A 1 100 ? 2.848 -25.111 -4.282 1.00 41.91 100 ALA A C 1
ATOM 788 O O . ALA A 1 100 ? 2.815 -23.892 -4.115 1.00 41.91 100 ALA A O 1
ATOM 789 N N . ASP A 1 101 ? 1.809 -25.816 -4.744 1.00 39.31 101 ASP A N 1
ATOM 790 C CA . ASP A 1 101 ? 0.477 -25.241 -4.957 1.00 39.31 101 ASP A CA 1
ATOM 791 C C . ASP A 1 101 ? 0.098 -24.368 -3.755 1.00 39.31 101 ASP A C 1
ATOM 793 O O . ASP A 1 101 ? -0.137 -24.860 -2.652 1.00 39.31 101 ASP A O 1
ATOM 797 N N . THR A 1 102 ? 0.116 -23.052 -3.961 1.00 46.44 102 THR A N 1
ATOM 798 C CA . THR A 1 102 ? -0.278 -22.071 -2.960 1.00 46.44 102 THR A CA 1
ATOM 799 C C . THR A 1 102 ? -1.794 -22.091 -2.900 1.00 46.44 102 THR A C 1
ATOM 801 O O . THR A 1 102 ? -2.462 -21.247 -3.506 1.00 46.44 102 THR A O 1
ATOM 804 N N . ASP A 1 103 ? -2.357 -23.053 -2.171 1.00 53.88 103 ASP A N 1
ATOM 805 C CA . ASP A 1 103 ? -3.609 -22.759 -1.488 1.00 53.88 103 ASP A CA 1
ATOM 806 C C . ASP A 1 103 ? -3.389 -21.450 -0.710 1.00 53.88 103 ASP A C 1
ATOM 808 O O . ASP A 1 103 ? -2.288 -21.180 -0.224 1.00 53.88 103 ASP A O 1
ATOM 812 N N . ASN A 1 104 ? -4.413 -20.601 -0.606 1.00 58.41 104 ASN A N 1
ATOM 813 C CA . ASN A 1 104 ? -4.383 -19.350 0.172 1.00 58.41 104 ASN A CA 1
ATOM 814 C C . ASN A 1 104 ? -4.276 -19.612 1.699 1.00 58.41 104 ASN A C 1
ATOM 816 O O . ASN A 1 104 ? -4.939 -18.967 2.520 1.00 58.41 104 ASN A O 1
ATOM 820 N N . THR A 1 105 ? -3.499 -20.617 2.086 1.00 77.12 105 THR A 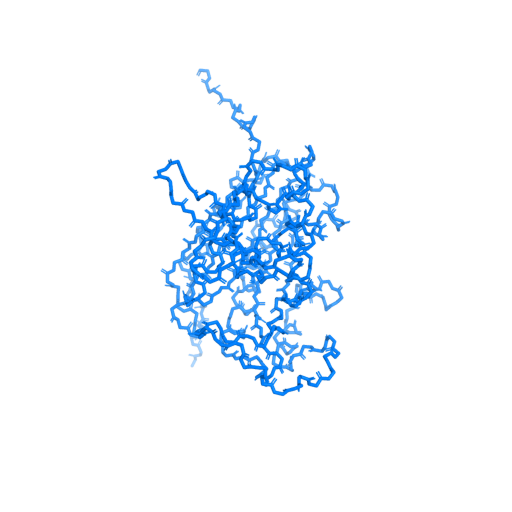N 1
ATOM 821 C CA . THR A 1 105 ? -3.179 -21.017 3.441 1.00 77.12 105 THR A CA 1
ATOM 822 C C . THR A 1 105 ? -2.107 -20.091 3.976 1.00 77.12 105 THR A C 1
ATOM 824 O O . THR A 1 105 ? -1.026 -19.967 3.403 1.00 77.12 105 THR A O 1
ATOM 827 N N . LEU A 1 106 ? -2.423 -19.433 5.085 1.00 88.12 106 LEU A N 1
ATOM 828 C CA . LEU A 1 106 ? -1.444 -18.662 5.830 1.00 88.12 106 LEU A CA 1
ATOM 829 C C . LEU A 1 106 ? -0.549 -19.615 6.637 1.00 88.12 106 LEU A C 1
ATOM 831 O O . LEU A 1 106 ? -1.031 -20.667 7.071 1.00 88.12 106 LEU A O 1
ATOM 835 N N . PRO A 1 107 ? 0.721 -19.247 6.883 1.00 90.38 107 PRO A N 1
ATOM 836 C CA . PRO A 1 107 ? 1.573 -19.959 7.827 1.00 90.38 107 PRO A CA 1
ATOM 837 C C . PRO A 1 107 ? 0.899 -20.083 9.199 1.00 90.38 107 PRO A C 1
ATOM 839 O O . PRO A 1 107 ? 0.175 -19.178 9.635 1.00 90.38 107 PRO A O 1
ATOM 842 N N . GLN A 1 108 ? 1.136 -21.196 9.897 1.00 90.00 108 GLN A N 1
ATOM 843 C CA . GLN A 1 108 ? 0.495 -21.476 11.186 1.00 90.00 108 GLN A CA 1
ATOM 844 C C . GLN A 1 108 ? 0.825 -20.403 12.235 1.00 90.00 108 GLN A C 1
ATOM 846 O O . GLN A 1 108 ? 0.005 -20.104 13.105 1.00 90.00 108 GLN A O 1
ATOM 851 N N . GLU A 1 109 ? 2.003 -19.797 12.144 1.00 90.94 109 GLU A N 1
ATOM 852 C CA . GLU A 1 109 ? 2.476 -18.707 12.990 1.00 90.94 109 GLU A CA 1
ATOM 853 C C . GLU A 1 109 ? 1.590 -17.465 12.838 1.00 90.94 109 GLU A C 1
ATOM 855 O O . GLU A 1 109 ? 1.162 -16.877 13.833 1.00 90.94 109 GLU A O 1
ATOM 860 N N . ILE A 1 110 ? 1.247 -17.112 11.596 1.00 92.69 110 ILE A N 1
ATOM 861 C CA . ILE A 1 110 ? 0.345 -16.002 11.280 1.00 92.69 110 ILE A CA 1
ATOM 862 C C . ILE A 1 110 ? -1.070 -16.332 11.753 1.00 92.69 110 ILE A C 1
ATOM 864 O O . ILE A 1 110 ? -1.669 -15.532 12.470 1.00 92.69 110 ILE A O 1
ATOM 868 N N . GLU A 1 111 ? -1.590 -17.524 11.434 1.00 91.75 111 GLU A N 1
ATOM 869 C CA . GLU A 1 111 ? -2.921 -17.957 11.895 1.00 91.75 111 GLU A CA 1
ATOM 870 C C . GLU A 1 111 ? -3.031 -17.909 13.427 1.00 91.75 111 GLU A C 1
ATOM 872 O O . GLU A 1 111 ? -4.039 -17.455 13.970 1.00 91.75 111 GLU A O 1
ATOM 877 N N . SER A 1 112 ? -1.970 -18.305 14.136 1.00 91.25 112 SER A N 1
ATOM 878 C CA . SER A 1 112 ? -1.919 -18.270 15.599 1.00 91.25 112 SER A CA 1
ATOM 879 C C . SER A 1 112 ? -2.011 -16.842 16.137 1.00 91.25 112 SER A C 1
ATOM 881 O O . SER A 1 112 ? -2.781 -16.594 17.063 1.00 91.25 112 SER A O 1
ATOM 883 N N . ILE A 1 113 ? -1.288 -15.886 15.545 1.00 91.50 113 ILE A N 1
ATOM 884 C CA . ILE A 1 113 ? -1.366 -14.469 15.934 1.00 91.50 113 ILE A CA 1
ATOM 885 C C . ILE A 1 113 ? -2.768 -13.919 15.657 1.00 91.50 113 ILE A C 1
ATOM 887 O O . ILE A 1 113 ? -3.385 -13.324 16.544 1.00 91.50 113 ILE A O 1
ATOM 891 N N . LEU A 1 114 ? -3.310 -14.166 14.462 1.00 90.38 114 LEU A N 1
ATOM 892 C CA . LEU A 1 114 ? -4.643 -13.704 14.074 1.00 90.38 114 LEU A CA 1
ATOM 893 C C . LEU A 1 114 ? -5.732 -14.242 15.011 1.00 90.38 114 LEU A C 1
ATOM 895 O O . LEU A 1 114 ? -6.612 -13.483 15.419 1.00 90.38 114 LEU A O 1
ATOM 899 N N . ALA A 1 115 ? -5.645 -15.515 15.410 1.00 88.88 115 ALA A N 1
ATOM 900 C CA . ALA A 1 115 ? -6.607 -16.160 16.302 1.00 88.88 115 ALA A CA 1
ATOM 901 C C . ALA A 1 115 ? -6.651 -15.540 17.711 1.00 88.88 115 ALA A C 1
ATOM 903 O O . ALA A 1 115 ? -7.679 -15.621 18.387 1.00 88.88 115 ALA A O 1
ATOM 904 N N . THR A 1 116 ? -5.572 -14.890 18.163 1.00 86.88 116 THR A N 1
ATOM 905 C CA . THR A 1 116 ? -5.566 -14.182 19.457 1.00 86.88 116 THR A CA 1
ATOM 906 C C . THR A 1 116 ? -6.330 -12.857 19.419 1.00 86.88 116 THR A C 1
ATOM 908 O O . THR A 1 116 ? -6.772 -12.360 20.461 1.00 86.88 116 THR A O 1
ATOM 911 N N . SER A 1 117 ? -6.525 -12.277 18.231 1.00 84.81 117 SER A N 1
ATOM 912 C CA . SER A 1 117 ? -7.149 -10.969 18.070 1.00 84.81 117 SER A CA 1
ATOM 913 C C . SER A 1 117 ? -8.661 -11.078 17.915 1.00 84.81 117 SER A C 1
ATOM 915 O O . SER A 1 117 ? -9.179 -11.617 16.945 1.00 84.81 117 SER A O 1
ATOM 917 N N . LYS A 1 118 ? -9.409 -10.445 18.826 1.00 83.69 118 LYS A N 1
ATOM 918 C CA . LYS A 1 118 ? -10.876 -10.321 18.702 1.00 83.69 118 LYS A CA 1
ATOM 919 C C . LYS A 1 118 ? -11.310 -9.371 17.580 1.00 83.69 118 LYS A C 1
ATOM 921 O O . LYS A 1 118 ? -12.494 -9.323 17.245 1.00 83.69 118 LYS A O 1
ATOM 926 N N . LEU A 1 119 ? -10.383 -8.571 17.052 1.00 79.19 119 LEU A N 1
ATOM 927 C CA . LEU A 1 119 ? -10.663 -7.572 16.020 1.00 79.19 119 LEU A CA 1
ATOM 928 C C . LEU A 1 119 ? -10.654 -8.171 14.622 1.00 79.19 119 LEU A C 1
ATOM 930 O O . LEU A 1 119 ? -11.386 -7.702 13.748 1.00 79.19 119 LEU A O 1
ATOM 934 N N . ILE A 1 120 ? -9.833 -9.199 14.415 1.00 82.69 120 ILE A N 1
ATOM 935 C CA . ILE A 1 120 ? -9.661 -9.811 13.110 1.00 82.69 120 ILE A CA 1
ATOM 936 C C . ILE A 1 120 ? -10.606 -10.991 13.009 1.00 82.69 120 ILE A C 1
ATOM 938 O O . ILE A 1 120 ? -10.529 -11.948 13.772 1.00 82.69 120 ILE A O 1
ATOM 942 N N . LYS A 1 121 ? -11.505 -10.927 12.031 1.00 83.25 121 LYS A N 1
ATOM 943 C CA . LYS A 1 121 ? -12.217 -12.117 11.582 1.00 83.25 121 LYS A CA 1
ATOM 944 C C . LYS A 1 121 ? -11.528 -12.629 10.329 1.00 83.25 121 LYS A C 1
ATOM 946 O O . LYS A 1 121 ? -11.250 -11.841 9.425 1.00 83.25 121 LYS A O 1
ATOM 951 N N . ARG A 1 122 ? -11.244 -13.929 10.284 1.00 82.62 122 ARG A N 1
ATOM 952 C CA . ARG A 1 122 ? -10.463 -14.554 9.209 1.00 82.62 122 ARG A CA 1
ATOM 953 C C . ARG A 1 122 ? -11.069 -14.344 7.815 1.00 82.62 122 ARG A C 1
ATOM 955 O O . ARG A 1 122 ? -10.325 -14.159 6.860 1.00 82.62 122 ARG A O 1
ATOM 962 N N . ASP A 1 123 ? -12.397 -14.304 7.719 1.00 81.06 123 ASP A N 1
ATOM 963 C CA . ASP A 1 123 ? -13.185 -14.019 6.507 1.00 81.06 123 ASP A CA 1
ATOM 964 C C . ASP A 1 123 ? -13.088 -12.558 6.035 1.00 81.06 123 ASP A C 1
ATOM 966 O O . ASP A 1 123 ? -13.465 -12.226 4.914 1.00 81.06 123 ASP A O 1
ATOM 970 N N . ARG A 1 124 ? -12.611 -11.663 6.903 1.00 85.75 124 ARG A N 1
ATOM 971 C CA . ARG A 1 124 ? -12.508 -10.220 6.660 1.00 85.75 124 ARG A CA 1
ATOM 972 C C . ARG A 1 124 ? -11.086 -9.744 6.402 1.00 85.75 124 ARG A C 1
ATOM 974 O O . ARG A 1 124 ? -10.929 -8.548 6.133 1.00 85.75 124 ARG A O 1
ATOM 981 N N . LEU A 1 125 ? -10.108 -10.638 6.525 1.00 92.38 125 LEU A N 1
ATOM 982 C CA . LEU A 1 125 ? -8.711 -10.402 6.193 1.00 92.38 125 LEU A CA 1
ATOM 983 C C . LEU A 1 125 ? -8.560 -10.335 4.670 1.00 92.38 125 LEU A C 1
ATOM 985 O O . LEU A 1 125 ? -9.086 -11.193 3.961 1.00 92.38 125 LEU A O 1
ATOM 989 N N . LEU A 1 126 ? -7.861 -9.320 4.170 1.00 95.12 126 LEU A N 1
ATOM 990 C CA . LEU A 1 126 ? -7.539 -9.219 2.749 1.00 95.12 126 LEU A CA 1
ATOM 991 C C . LEU A 1 126 ? -6.172 -9.849 2.481 1.00 95.12 126 LEU A C 1
ATOM 993 O O . LEU A 1 126 ? -5.211 -9.553 3.179 1.00 95.12 126 LEU A O 1
ATOM 997 N N . LEU A 1 127 ? -6.090 -10.712 1.473 1.00 94.94 127 LEU A N 1
ATOM 998 C CA . LEU A 1 127 ? -4.837 -11.326 1.042 1.00 94.94 127 LEU A CA 1
ATOM 999 C C . LEU A 1 127 ? -4.527 -10.866 -0.377 1.00 94.94 127 LEU A C 1
ATOM 1001 O O . LEU A 1 127 ? -5.379 -10.974 -1.265 1.00 94.94 127 LEU A O 1
ATOM 1005 N N . PHE A 1 128 ? -3.316 -10.364 -0.581 1.00 95.00 128 PHE A N 1
ATOM 1006 C CA . PHE A 1 128 ? -2.826 -9.926 -1.882 1.00 95.00 128 PHE A CA 1
ATOM 1007 C C . PHE A 1 128 ? -1.604 -10.755 -2.273 1.00 95.00 128 PHE A C 1
ATOM 1009 O O . PHE A 1 128 ? -0.769 -11.061 -1.437 1.00 95.00 128 PHE A O 1
ATOM 1016 N N . SER A 1 129 ? -1.510 -11.131 -3.547 1.00 93.50 129 SER A N 1
ATOM 1017 C CA . SER A 1 129 ? -0.371 -11.868 -4.113 1.00 93.50 129 SER A CA 1
ATOM 1018 C C . SER A 1 129 ? 0.430 -10.917 -4.991 1.00 93.50 129 SER A C 1
ATOM 1020 O O . SER A 1 129 ? -0.134 -10.334 -5.930 1.00 93.50 129 SER A O 1
ATOM 1022 N N . GLU A 1 130 ? 1.728 -10.768 -4.719 1.00 92.44 130 GLU A N 1
ATOM 1023 C CA . GLU A 1 130 ? 2.613 -9.919 -5.517 1.00 92.44 130 GLU A CA 1
ATOM 1024 C C . GLU A 1 130 ? 2.628 -10.343 -6.993 1.00 92.44 130 GLU A C 1
ATOM 1026 O O . GLU A 1 130 ? 2.605 -9.499 -7.891 1.00 92.44 130 GLU A O 1
ATOM 1031 N N . LYS A 1 131 ? 2.569 -11.644 -7.289 1.00 91.38 131 LYS A N 1
ATOM 1032 C CA . LYS A 1 131 ? 2.474 -12.193 -8.648 1.00 91.38 131 LYS A CA 1
ATOM 1033 C C . LYS A 1 131 ? 1.214 -11.731 -9.366 1.00 91.38 131 LYS A C 1
ATOM 1035 O O . LYS A 1 131 ? 1.267 -11.379 -10.551 1.00 91.38 131 LYS A O 1
ATOM 1040 N N . THR A 1 132 ? 0.079 -11.728 -8.675 1.00 92.50 132 THR A N 1
ATOM 1041 C CA . THR A 1 132 ? -1.187 -11.282 -9.266 1.00 92.50 132 THR A CA 1
ATOM 1042 C C . THR A 1 132 ? -1.173 -9.768 -9.482 1.00 92.50 132 THR A C 1
ATOM 1044 O O . THR A 1 132 ? -1.538 -9.295 -10.563 1.00 92.50 132 THR A O 1
ATOM 1047 N N . THR A 1 133 ? -0.671 -9.018 -8.501 1.00 94.69 133 THR A N 1
ATOM 1048 C CA . THR A 1 133 ? -0.472 -7.567 -8.581 1.00 94.69 133 THR A CA 1
ATOM 1049 C C . THR A 1 133 ? 0.461 -7.192 -9.731 1.00 94.69 133 THR A C 1
ATOM 1051 O O . THR A 1 133 ? 0.130 -6.323 -10.535 1.00 94.69 133 THR A O 1
ATOM 1054 N N . LYS A 1 134 ? 1.571 -7.917 -9.912 1.00 94.38 134 LYS A N 1
ATOM 1055 C CA . LYS A 1 134 ? 2.514 -7.751 -11.027 1.00 94.38 134 LYS A CA 1
ATOM 1056 C C . LYS A 1 134 ? 1.811 -7.804 -12.383 1.00 94.38 134 LYS A C 1
ATOM 1058 O O . LYS A 1 134 ? 2.010 -6.937 -13.236 1.00 94.38 134 LYS A O 1
ATOM 1063 N N . ASN A 1 135 ? 0.975 -8.820 -12.592 1.00 92.62 135 ASN A N 1
ATOM 1064 C CA . ASN A 1 135 ? 0.256 -8.998 -13.853 1.00 92.62 135 ASN A CA 1
ATOM 1065 C C . ASN A 1 135 ? -0.756 -7.867 -14.091 1.00 92.62 135 ASN A C 1
ATOM 1067 O O . ASN A 1 135 ? -0.876 -7.372 -15.216 1.00 92.62 135 ASN A O 1
ATOM 1071 N N . ARG A 1 136 ? -1.450 -7.414 -13.038 1.00 94.81 136 ARG A N 1
ATOM 1072 C CA . ARG A 1 136 ? -2.330 -6.239 -13.115 1.00 94.81 136 ARG A CA 1
ATOM 1073 C C . ARG A 1 136 ? -1.547 -4.967 -13.436 1.00 94.81 136 ARG A C 1
ATOM 1075 O O . ARG A 1 136 ? -1.970 -4.233 -14.326 1.00 94.81 136 ARG A O 1
ATOM 1082 N N . ALA A 1 137 ? -0.382 -4.767 -12.822 1.00 95.19 137 ALA A N 1
ATOM 1083 C CA . ALA A 1 137 ? 0.476 -3.607 -13.051 1.00 95.19 137 ALA A CA 1
ATOM 1084 C C . ALA A 1 137 ? 0.934 -3.528 -14.515 1.00 95.19 137 ALA A C 1
ATOM 1086 O O . ALA A 1 137 ? 0.826 -2.479 -15.149 1.00 95.19 137 ALA A O 1
ATOM 1087 N N . ILE A 1 138 ? 1.359 -4.658 -15.096 1.00 94.75 138 ILE A N 1
ATOM 1088 C CA . ILE A 1 138 ? 1.717 -4.749 -16.521 1.00 94.75 138 ILE A CA 1
ATOM 1089 C C . ILE A 1 138 ? 0.531 -4.354 -17.404 1.00 94.75 138 ILE A C 1
ATOM 1091 O O . ILE A 1 138 ? 0.674 -3.536 -18.314 1.00 94.75 138 ILE A O 1
ATOM 1095 N N . ASN A 1 139 ? -0.648 -4.918 -17.142 1.00 93.62 139 ASN A N 1
ATOM 1096 C CA . ASN A 1 139 ? -1.846 -4.614 -17.923 1.00 93.62 139 ASN A CA 1
ATOM 1097 C C . ASN A 1 139 ? -2.256 -3.143 -17.791 1.00 93.62 139 ASN A C 1
ATOM 1099 O O . ASN A 1 139 ? -2.695 -2.536 -18.770 1.00 93.62 139 ASN A O 1
ATOM 1103 N N . ARG A 1 140 ? -2.085 -2.555 -16.605 1.00 92.25 140 ARG A N 1
ATOM 1104 C CA . ARG A 1 140 ? -2.359 -1.141 -16.355 1.00 92.25 140 ARG A CA 1
ATOM 1105 C C . ARG A 1 140 ? -1.394 -0.241 -17.121 1.00 92.25 140 ARG A C 1
ATOM 1107 O O . ARG A 1 140 ? -1.854 0.657 -17.824 1.00 92.25 140 ARG A O 1
ATOM 1114 N N . LEU A 1 141 ? -0.092 -0.515 -17.061 1.00 92.75 141 LEU A N 1
ATOM 1115 C CA . LEU A 1 141 ? 0.906 0.245 -17.817 1.00 92.75 141 LEU A CA 1
ATOM 1116 C C . LEU A 1 141 ? 0.681 0.146 -19.325 1.00 92.75 141 LEU A C 1
ATOM 1118 O O . LEU A 1 141 ? 0.738 1.162 -20.010 1.00 92.75 141 LEU A O 1
ATOM 1122 N N . LYS A 1 142 ? 0.355 -1.045 -19.845 1.00 93.00 142 LYS A N 1
ATOM 1123 C CA . LYS A 1 142 ? -0.005 -1.218 -21.262 1.00 93.00 142 LYS A CA 1
ATOM 1124 C C . LYS A 1 142 ? -1.150 -0.289 -21.664 1.00 93.00 142 LYS A C 1
ATOM 1126 O O . LYS A 1 142 ? -1.024 0.420 -22.655 1.00 93.00 142 LYS A O 1
ATOM 1131 N N . LYS A 1 143 ? -2.227 -0.245 -20.869 1.00 91.69 143 LYS A N 1
ATOM 1132 C CA . LYS A 1 143 ? -3.367 0.651 -21.119 1.00 91.69 143 LYS A CA 1
ATOM 1133 C C . LYS A 1 143 ? -2.954 2.126 -21.107 1.00 91.69 143 LYS A C 1
ATOM 1135 O O . LYS A 1 143 ? -3.347 2.849 -22.016 1.00 91.69 143 LYS A O 1
ATOM 1140 N N . ARG A 1 144 ? -2.146 2.558 -20.129 1.00 90.69 144 ARG A N 1
ATOM 1141 C CA . ARG A 1 144 ? -1.671 3.953 -20.034 1.00 90.69 144 ARG A CA 1
ATOM 1142 C C . ARG A 1 144 ? -0.787 4.366 -21.211 1.00 90.69 144 ARG A C 1
ATOM 1144 O O . ARG A 1 144 ? -0.951 5.456 -21.746 1.00 90.69 144 ARG A O 1
ATOM 1151 N N . LEU A 1 145 ? 0.078 3.469 -21.681 1.00 90.81 145 LEU A N 1
ATOM 1152 C CA . LEU A 1 145 ? 0.863 3.707 -22.893 1.00 90.81 145 LEU A CA 1
ATOM 1153 C C . LEU A 1 145 ? -0.019 3.858 -24.134 1.00 90.81 145 LEU A C 1
ATOM 1155 O O . LEU A 1 145 ? 0.231 4.738 -24.950 1.00 90.81 145 LEU A O 1
ATOM 1159 N N . THR A 1 146 ? -1.056 3.027 -24.279 1.00 91.06 146 THR A N 1
ATOM 1160 C CA . THR A 1 146 ? -1.980 3.109 -25.422 1.00 91.06 146 THR A CA 1
ATOM 1161 C C . THR A 1 146 ? -2.733 4.438 -25.473 1.00 91.06 146 THR A C 1
ATOM 1163 O O . THR A 1 146 ? -2.975 4.942 -26.565 1.00 91.06 146 THR A O 1
ATOM 1166 N N . ILE A 1 147 ? -3.084 5.019 -24.322 1.00 89.94 147 ILE A N 1
ATOM 1167 C CA . ILE A 1 147 ? -3.792 6.310 -24.254 1.00 89.94 147 ILE A CA 1
ATOM 1168 C C . ILE A 1 147 ? -2.857 7.531 -24.242 1.00 89.94 147 ILE A C 1
ATOM 1170 O O . ILE A 1 147 ? -3.349 8.652 -24.181 1.00 89.94 147 ILE A O 1
ATOM 1174 N N . GLY A 1 148 ? -1.533 7.337 -24.295 1.00 87.81 148 GLY A N 1
ATOM 1175 C CA . GLY A 1 148 ? -0.562 8.438 -24.308 1.00 87.81 148 GLY A CA 1
ATOM 1176 C C . GLY A 1 148 ? -0.489 9.222 -22.994 1.00 87.81 148 GLY A C 1
ATOM 1177 O O . GLY A 1 148 ? -0.383 10.445 -23.014 1.00 87.81 148 GLY A O 1
ATOM 1178 N N . ASP A 1 149 ? -0.583 8.530 -21.860 1.00 86.75 149 ASP A N 1
ATOM 1179 C CA . ASP A 1 149 ? -0.602 9.144 -20.534 1.00 86.75 149 ASP A CA 1
ATOM 1180 C C . ASP A 1 149 ? 0.685 9.927 -20.220 1.00 86.75 149 ASP A C 1
ATOM 1182 O O . ASP A 1 149 ? 1.784 9.374 -20.270 1.00 86.75 149 ASP A O 1
ATOM 1186 N N . SER A 1 150 ? 0.548 11.204 -19.857 1.00 87.00 150 SER A N 1
ATOM 1187 C CA . SER A 1 150 ? 1.674 12.103 -19.581 1.00 87.00 150 SER A CA 1
ATOM 1188 C C . SER A 1 150 ? 2.369 11.845 -18.242 1.00 87.00 150 SER A C 1
ATOM 1190 O O . SER A 1 150 ? 3.477 12.340 -18.036 1.00 87.00 150 SER A O 1
ATOM 1192 N N . SER A 1 151 ? 1.761 11.064 -17.341 1.00 85.88 151 SER A N 1
ATOM 1193 C CA . SER A 1 151 ? 2.387 10.654 -16.074 1.00 85.88 151 SER A CA 1
ATOM 1194 C C . SER A 1 151 ? 3.558 9.682 -16.264 1.00 85.88 151 SER A C 1
ATOM 1196 O O . SER A 1 151 ? 4.371 9.505 -15.353 1.00 85.88 151 SER A O 1
ATOM 1198 N N . ILE A 1 152 ? 3.668 9.067 -17.448 1.00 91.12 152 ILE A N 1
ATOM 1199 C CA . ILE A 1 152 ? 4.730 8.127 -17.795 1.00 91.12 152 ILE A CA 1
ATOM 1200 C C . ILE A 1 152 ? 5.462 8.563 -19.060 1.00 91.12 152 ILE A C 1
ATOM 1202 O O . ILE A 1 152 ? 4.888 9.104 -20.002 1.00 91.12 152 ILE A O 1
ATOM 1206 N N . ARG A 1 153 ? 6.757 8.271 -19.107 1.00 90.69 153 ARG A N 1
ATOM 1207 C CA . ARG A 1 153 ? 7.627 8.569 -20.241 1.00 90.69 153 ARG A CA 1
ATOM 1208 C C . ARG A 1 153 ? 8.293 7.297 -20.733 1.00 90.69 153 ARG A C 1
ATOM 1210 O O . ARG A 1 153 ? 8.784 6.494 -19.943 1.00 90.69 153 ARG A O 1
ATOM 1217 N N . VAL A 1 154 ? 8.342 7.130 -22.050 1.00 90.81 154 VAL A N 1
ATOM 1218 C CA . VAL A 1 154 ? 9.082 6.039 -22.690 1.00 90.81 154 VAL A CA 1
ATOM 1219 C C . VAL A 1 154 ? 10.426 6.568 -23.171 1.00 90.81 154 VAL A C 1
ATOM 1221 O O . VAL A 1 154 ? 10.484 7.517 -23.950 1.00 90.81 154 VAL A O 1
ATOM 1224 N N . LEU A 1 155 ? 11.505 5.945 -22.713 1.00 88.50 155 LEU A N 1
ATOM 1225 C CA . LEU A 1 155 ? 12.862 6.163 -23.200 1.00 88.50 155 LEU A CA 1
ATOM 1226 C C . LEU A 1 155 ? 13.232 5.005 -24.130 1.00 88.50 155 LEU A C 1
ATOM 1228 O O . LEU A 1 155 ? 13.451 3.887 -23.663 1.00 88.50 155 LEU A O 1
ATOM 1232 N N . THR A 1 156 ? 13.255 5.255 -25.437 1.00 76.31 156 THR A N 1
ATOM 1233 C CA . THR A 1 156 ? 13.783 4.346 -26.474 1.00 76.31 156 THR A CA 1
ATOM 1234 C C . THR A 1 156 ? 15.326 4.374 -26.481 1.00 76.31 156 THR A C 1
ATOM 1236 O O . THR A 1 156 ? 15.911 5.359 -26.039 1.00 76.31 156 THR A O 1
ATOM 1239 N N . PRO A 1 157 ? 16.002 3.286 -26.887 1.00 68.12 157 PRO A N 1
ATOM 1240 C CA . PRO A 1 157 ? 16.781 2.460 -25.964 1.00 68.12 157 PRO A CA 1
ATOM 1241 C C . PRO A 1 157 ? 18.252 2.871 -25.780 1.00 68.12 157 PRO A C 1
ATOM 1243 O O . PRO A 1 157 ? 18.865 3.501 -26.638 1.00 68.12 157 PRO A O 1
ATOM 1246 N N . SER A 1 158 ? 18.800 2.421 -24.646 1.00 60.72 158 SER A N 1
ATOM 1247 C CA . SER A 1 158 ? 20.219 2.108 -24.427 1.00 60.72 158 SER A CA 1
ATOM 1248 C C . SER A 1 158 ? 20.703 0.973 -25.352 1.00 60.72 158 SER A C 1
ATOM 1250 O O . SER A 1 158 ? 19.892 0.317 -26.003 1.00 60.72 158 SER A O 1
ATOM 1252 N N . ASP A 1 159 ? 22.012 0.697 -25.383 1.00 62.09 159 ASP A N 1
ATOM 1253 C CA . ASP A 1 159 ? 22.658 -0.310 -26.256 1.00 62.09 159 ASP A CA 1
ATOM 1254 C C . ASP A 1 159 ? 22.061 -1.740 -26.193 1.00 62.09 159 ASP A C 1
ATOM 1256 O O . ASP A 1 159 ? 22.316 -2.558 -27.074 1.00 62.09 159 ASP A O 1
ATOM 1260 N N . ASP A 1 160 ? 21.236 -2.060 -25.189 1.00 69.69 160 ASP A N 1
ATOM 1261 C CA . ASP A 1 160 ? 20.589 -3.365 -24.982 1.00 69.69 160 ASP A CA 1
ATOM 1262 C C . ASP A 1 160 ? 19.218 -3.527 -25.672 1.00 69.69 160 ASP A C 1
ATOM 1264 O O . ASP A 1 160 ? 18.550 -4.551 -25.499 1.00 69.69 160 ASP A O 1
ATOM 1268 N N . GLY A 1 161 ? 18.763 -2.521 -26.427 1.00 79.50 161 GLY A N 1
ATOM 1269 C CA . GLY A 1 161 ? 17.513 -2.564 -27.197 1.00 79.50 161 GLY A CA 1
ATOM 1270 C C . GLY A 1 161 ? 16.231 -2.476 -26.357 1.00 79.50 161 GLY A C 1
ATOM 1271 O O . GLY A 1 161 ? 15.128 -2.513 -26.909 1.00 79.50 161 GLY A O 1
ATOM 1272 N N . LYS A 1 162 ? 16.334 -2.325 -25.030 1.00 85.12 162 LYS A N 1
ATOM 1273 C CA . LYS A 1 162 ? 15.176 -2.219 -24.132 1.00 85.12 162 LYS A CA 1
ATOM 1274 C C . LYS A 1 162 ? 14.761 -0.767 -23.955 1.00 85.12 162 LYS A C 1
ATOM 1276 O O . LYS A 1 162 ? 15.569 0.104 -23.647 1.00 85.12 162 LYS A O 1
ATOM 1281 N N . SER A 1 163 ? 13.463 -0.508 -24.084 1.00 90.06 163 SER A N 1
ATOM 1282 C CA . SER A 1 163 ? 12.894 0.785 -23.706 1.00 90.06 163 SER A CA 1
ATOM 1283 C C . SER A 1 163 ? 12.633 0.832 -22.202 1.00 90.06 163 SER A C 1
ATOM 1285 O O . SER A 1 163 ? 12.151 -0.146 -21.625 1.00 90.06 163 SER A O 1
ATOM 1287 N N . LYS A 1 164 ? 12.892 1.973 -21.566 1.00 92.62 164 LYS A N 1
ATOM 1288 C CA . LYS A 1 164 ? 12.567 2.202 -20.151 1.00 92.62 164 LYS A CA 1
ATOM 1289 C C . LYS A 1 164 ? 11.271 2.994 -20.038 1.00 92.62 164 LYS A C 1
ATOM 1291 O O . LYS A 1 164 ? 11.092 3.990 -20.732 1.00 92.62 164 LYS A O 1
ATOM 1296 N N . ILE A 1 165 ? 10.368 2.543 -19.176 1.00 93.56 165 ILE A N 1
ATOM 1297 C CA . ILE A 1 165 ? 9.132 3.249 -18.833 1.00 93.56 165 ILE A CA 1
ATOM 1298 C C . ILE A 1 165 ? 9.365 3.911 -17.483 1.00 93.56 165 ILE A C 1
ATOM 1300 O O . ILE A 1 165 ? 9.469 3.228 -16.461 1.00 93.56 165 ILE A O 1
ATOM 1304 N N . MET A 1 166 ? 9.469 5.232 -17.510 1.00 94.19 166 MET A N 1
ATOM 1305 C CA . MET A 1 166 ? 9.813 6.078 -16.377 1.00 94.19 166 MET A CA 1
ATOM 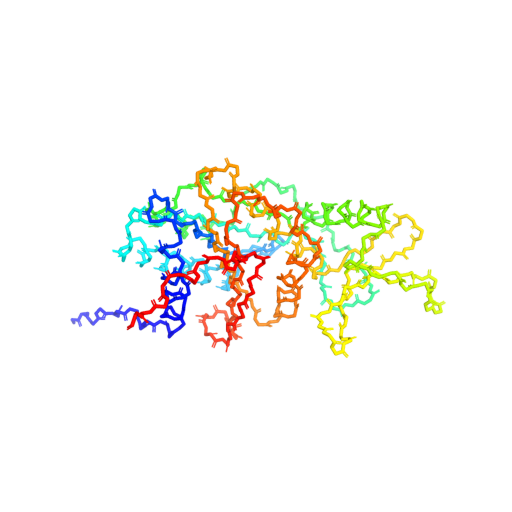1306 C C . MET A 1 166 ? 8.588 6.854 -15.897 1.00 94.19 166 MET A C 1
ATOM 1308 O O . MET A 1 166 ? 7.705 7.181 -16.687 1.00 94.19 166 MET A O 1
ATOM 1312 N N . MET A 1 167 ? 8.556 7.183 -14.614 1.00 92.75 167 MET A N 1
ATOM 1313 C CA . MET A 1 167 ? 7.618 8.126 -14.013 1.00 92.75 167 MET A CA 1
ATOM 1314 C C . MET A 1 167 ? 8.407 9.256 -13.375 1.00 92.75 167 MET A C 1
ATOM 1316 O O . MET A 1 167 ? 9.382 8.997 -12.674 1.00 92.75 167 MET A O 1
ATOM 1320 N N . LYS A 1 168 ? 7.965 10.497 -13.558 1.00 86.94 168 LYS A N 1
ATOM 1321 C CA . LYS A 1 168 ? 8.571 11.644 -12.883 1.00 86.94 168 LYS A CA 1
ATOM 1322 C C . LYS A 1 168 ? 8.279 11.580 -11.378 1.00 86.94 168 LYS A C 1
ATOM 1324 O O . LYS A 1 168 ? 7.124 11.456 -10.980 1.00 86.94 168 LYS A O 1
ATOM 1329 N N . LEU A 1 169 ? 9.319 11.646 -10.553 1.00 80.69 169 LEU A N 1
ATOM 1330 C CA . LEU A 1 169 ? 9.208 11.662 -9.093 1.00 80.69 169 LEU A CA 1
ATOM 1331 C C . LEU A 1 169 ? 8.910 13.075 -8.579 1.00 80.69 169 LEU A C 1
ATOM 1333 O O . LEU A 1 169 ? 8.095 13.249 -7.678 1.00 80.69 169 LEU A O 1
ATOM 1337 N N . ASN A 1 170 ? 9.562 14.083 -9.154 1.00 76.50 170 ASN A N 1
ATOM 1338 C CA . ASN A 1 170 ? 9.451 15.476 -8.731 1.00 76.50 170 ASN A CA 1
ATOM 1339 C C . ASN A 1 170 ? 9.819 16.443 -9.861 1.00 76.50 170 ASN A C 1
ATOM 1341 O O . ASN A 1 170 ? 10.325 16.054 -10.914 1.00 76.50 170 ASN A O 1
ATOM 1345 N N . GLU A 1 171 ? 9.563 17.732 -9.642 1.00 72.88 171 GLU A N 1
ATOM 1346 C CA . GLU A 1 171 ? 9.825 18.791 -10.620 1.00 72.88 171 GLU A CA 1
ATOM 1347 C C . GLU A 1 171 ? 11.306 18.947 -10.978 1.00 72.88 171 GLU A C 1
ATOM 1349 O O . GLU A 1 171 ? 11.598 19.338 -12.109 1.00 72.88 171 GLU A O 1
ATOM 1354 N N . THR A 1 172 ? 12.214 18.565 -10.071 1.00 73.12 172 THR A N 1
ATOM 1355 C CA . THR A 1 172 ? 13.673 18.638 -10.248 1.00 73.12 172 THR A CA 1
ATOM 1356 C C . THR A 1 172 ? 14.214 17.612 -11.247 1.00 73.12 172 THR A C 1
ATOM 1358 O O . THR A 1 172 ? 15.374 17.707 -11.640 1.00 73.12 172 THR A O 1
ATOM 1361 N N . GLY A 1 173 ? 13.371 16.688 -11.723 1.00 73.56 173 GLY A N 1
ATOM 1362 C CA . GLY A 1 173 ? 13.680 15.791 -12.836 1.00 73.56 173 GLY A CA 1
ATOM 1363 C C . GLY A 1 173 ? 14.124 14.394 -12.419 1.00 73.56 173 GLY A C 1
ATOM 1364 O O . GLY A 1 173 ? 14.559 13.632 -13.280 1.00 73.56 173 GLY A O 1
ATOM 1365 N N . GLU A 1 174 ? 14.004 14.034 -11.140 1.00 85.06 174 GLU A N 1
ATOM 1366 C CA . GLU A 1 174 ? 14.207 12.650 -10.720 1.00 85.06 174 GLU A CA 1
ATOM 1367 C C . GLU A 1 174 ? 13.096 11.766 -11.300 1.00 85.06 174 GLU A C 1
ATOM 1369 O O . GLU A 1 174 ? 11.931 12.169 -11.388 1.00 85.06 174 GLU A O 1
ATOM 1374 N N . GLU A 1 175 ? 13.453 10.551 -11.714 1.00 90.19 175 GLU A N 1
ATOM 1375 C CA . GLU A 1 175 ? 12.532 9.612 -12.346 1.00 90.19 175 GLU A CA 1
ATOM 1376 C C . GLU A 1 175 ? 12.631 8.222 -11.707 1.00 90.19 175 GLU A C 1
ATOM 1378 O O . GLU A 1 175 ? 13.706 7.741 -11.349 1.00 90.19 175 GLU A O 1
ATOM 1383 N N . ILE A 1 176 ? 11.492 7.543 -11.616 1.00 92.38 176 ILE A N 1
ATOM 1384 C CA . ILE A 1 176 ? 11.363 6.169 -11.141 1.00 92.38 176 ILE A CA 1
ATOM 1385 C C . ILE A 1 176 ? 11.161 5.249 -12.340 1.00 92.38 176 ILE A C 1
ATOM 1387 O O . ILE A 1 176 ? 10.249 5.444 -13.144 1.00 92.38 176 ILE A O 1
ATOM 1391 N N . LEU A 1 177 ? 11.972 4.195 -12.430 1.00 93.50 177 LEU A N 1
ATOM 1392 C CA . LEU A 1 177 ? 11.774 3.127 -13.405 1.00 93.50 177 LEU A CA 1
ATOM 1393 C C . LEU A 1 177 ? 10.595 2.243 -12.984 1.00 93.50 177 LEU A C 1
ATOM 1395 O O . LEU A 1 177 ? 10.670 1.520 -11.989 1.00 93.50 177 LEU A O 1
ATOM 1399 N N . LEU A 1 178 ? 9.529 2.249 -13.781 1.00 94.00 178 LEU A N 1
ATOM 1400 C CA . LEU A 1 178 ? 8.366 1.390 -13.566 1.00 94.00 178 LEU A CA 1
ATOM 1401 C C . LEU A 1 178 ? 8.488 0.067 -14.317 1.00 94.00 178 LEU A C 1
ATOM 1403 O O . LEU A 1 178 ? 8.055 -0.969 -13.813 1.00 94.00 178 LEU A O 1
ATOM 1407 N N . SER A 1 179 ? 9.063 0.071 -15.522 1.00 94.31 179 SER A N 1
ATOM 1408 C CA . SER A 1 179 ? 9.202 -1.151 -16.315 1.00 94.31 179 SER A CA 1
ATOM 1409 C C . SER A 1 179 ? 10.282 -1.053 -17.389 1.00 94.31 179 SER A C 1
ATOM 1411 O O . SER A 1 179 ? 10.469 -0.007 -18.004 1.00 94.31 179 SER A O 1
ATOM 1413 N N . ASN A 1 180 ? 10.945 -2.178 -17.659 1.00 92.06 180 ASN A N 1
ATOM 1414 C CA . ASN A 1 180 ? 11.695 -2.392 -18.894 1.00 92.06 180 ASN A CA 1
ATOM 1415 C C . ASN A 1 180 ? 10.783 -3.050 -19.934 1.00 92.06 180 ASN A C 1
ATOM 1417 O O . ASN A 1 180 ? 10.114 -4.040 -19.630 1.00 92.06 180 ASN A O 1
ATOM 1421 N N . LYS A 1 181 ? 10.792 -2.544 -21.164 1.00 89.00 181 LYS A N 1
ATOM 1422 C CA . LYS A 1 181 ? 9.990 -3.045 -22.281 1.00 89.00 181 LYS A CA 1
ATOM 1423 C C . LYS A 1 181 ? 10.895 -3.508 -23.419 1.00 89.00 181 LYS A C 1
ATOM 1425 O O . LYS A 1 181 ? 11.693 -2.726 -23.929 1.00 89.00 181 LYS A O 1
ATOM 1430 N N . LEU A 1 182 ? 10.706 -4.750 -23.852 1.00 87.56 182 LEU A N 1
ATOM 1431 C CA . LEU A 1 182 ? 11.266 -5.297 -25.088 1.00 87.56 182 LEU A CA 1
ATOM 1432 C C . LEU A 1 182 ? 10.096 -5.802 -25.930 1.00 87.56 182 LEU A C 1
ATOM 1434 O O . LEU A 1 182 ? 9.384 -6.711 -25.507 1.00 87.56 182 LEU A O 1
ATOM 1438 N N . ASP A 1 183 ? 9.837 -5.157 -27.066 1.00 84.81 183 ASP A N 1
ATOM 1439 C CA . ASP A 1 183 ? 8.652 -5.404 -27.897 1.00 84.81 183 ASP A CA 1
ATOM 1440 C C . ASP A 1 183 ? 7.346 -5.401 -27.081 1.00 84.81 183 ASP A C 1
ATOM 1442 O O . ASP A 1 183 ? 6.923 -4.346 -26.592 1.00 84.81 183 ASP A O 1
ATOM 1446 N N . HIS A 1 184 ? 6.715 -6.567 -26.916 1.00 82.44 184 HIS A N 1
ATOM 1447 C CA . HIS A 1 184 ? 5.467 -6.768 -26.171 1.00 82.44 184 HIS A CA 1
ATOM 1448 C C . HIS A 1 184 ? 5.673 -7.292 -24.740 1.00 82.44 184 HIS A C 1
ATOM 1450 O O . HIS A 1 184 ? 4.696 -7.452 -23.994 1.00 82.44 184 HIS A O 1
ATOM 1456 N N . VAL A 1 185 ? 6.922 -7.558 -24.351 1.00 87.25 185 VAL A N 1
ATOM 1457 C CA . VAL A 1 185 ? 7.306 -8.080 -23.038 1.00 87.25 185 VAL A CA 1
ATOM 1458 C C . VAL A 1 185 ? 7.616 -6.920 -22.097 1.00 87.25 185 VAL A C 1
ATOM 1460 O O . VAL A 1 185 ? 8.399 -6.029 -22.419 1.00 87.25 185 VAL A O 1
ATOM 1463 N N . PHE A 1 186 ? 6.993 -6.947 -20.919 1.00 90.56 186 PHE A N 1
ATOM 1464 C CA . PHE A 1 186 ? 7.146 -5.935 -19.876 1.00 90.56 186 PHE A CA 1
ATOM 1465 C C . PHE A 1 186 ? 7.735 -6.586 -18.627 1.00 90.56 186 PHE A C 1
ATOM 1467 O O . PHE A 1 186 ? 7.088 -7.415 -17.987 1.00 90.56 186 PHE A O 1
ATOM 1474 N N . GLY A 1 187 ? 8.949 -6.186 -18.266 1.00 90.94 187 GLY A N 1
ATOM 1475 C CA . GLY A 1 187 ? 9.541 -6.453 -16.962 1.00 90.94 187 GLY A CA 1
ATOM 1476 C C . GLY A 1 187 ? 9.180 -5.318 -16.016 1.00 90.94 187 GLY A C 1
ATOM 1477 O O . GLY A 1 187 ? 9.873 -4.302 -15.993 1.00 90.94 187 GLY A O 1
ATOM 1478 N N . ILE A 1 188 ? 8.061 -5.440 -15.303 1.00 92.25 188 ILE A N 1
ATOM 1479 C CA . ILE A 1 188 ? 7.656 -4.469 -14.276 1.00 92.25 188 ILE A CA 1
ATOM 1480 C C . ILE A 1 188 ? 8.637 -4.517 -13.094 1.00 92.25 188 ILE A C 1
ATOM 1482 O O . ILE A 1 188 ? 9.122 -5.586 -12.724 1.00 92.25 188 ILE A O 1
ATOM 1486 N N . LYS A 1 189 ? 8.960 -3.350 -12.540 1.00 93.44 189 LYS A N 1
ATOM 1487 C CA . LYS A 1 189 ? 9.847 -3.182 -11.383 1.00 93.44 189 LYS A CA 1
ATOM 1488 C C . LYS A 1 189 ? 9.039 -2.958 -10.107 1.00 93.44 189 LYS A C 1
ATOM 1490 O O . LYS A 1 189 ? 7.872 -2.573 -10.176 1.00 93.44 189 LYS A O 1
ATOM 1495 N N . CYS A 1 190 ? 9.667 -3.173 -8.952 1.00 93.44 190 CYS A N 1
ATOM 1496 C CA . CYS A 1 190 ? 9.002 -3.175 -7.647 1.00 93.44 190 CYS A CA 1
ATOM 1497 C C . CYS A 1 190 ? 8.149 -1.923 -7.369 1.00 93.44 190 CYS A C 1
ATOM 1499 O O . CYS A 1 190 ? 7.012 -2.103 -6.938 1.00 93.44 190 CYS A O 1
ATOM 1501 N N . PRO A 1 191 ? 8.579 -0.687 -7.711 1.00 93.88 191 PRO A N 1
ATOM 1502 C CA . PRO A 1 191 ? 7.722 0.490 -7.557 1.00 93.88 191 PRO A CA 1
ATOM 1503 C C . PRO A 1 191 ? 6.402 0.397 -8.336 1.00 93.88 191 PRO A C 1
ATOM 1505 O O . PRO A 1 191 ? 5.356 0.804 -7.846 1.00 93.88 191 PRO A O 1
ATOM 1508 N N . GLY A 1 192 ? 6.413 -0.184 -9.539 1.00 94.69 192 GLY A N 1
ATOM 1509 C CA . GLY A 1 192 ? 5.192 -0.388 -10.319 1.00 94.69 192 GLY A CA 1
ATOM 1510 C C . GLY A 1 192 ? 4.278 -1.472 -9.741 1.00 94.69 192 GLY A C 1
ATOM 1511 O O . GLY A 1 192 ? 3.058 -1.362 -9.834 1.00 94.69 192 GLY A O 1
ATOM 1512 N N . ILE A 1 193 ? 4.858 -2.500 -9.117 1.00 95.81 193 ILE A N 1
ATOM 1513 C CA . ILE A 1 193 ? 4.102 -3.555 -8.429 1.00 95.81 193 ILE A CA 1
ATOM 1514 C C . ILE A 1 193 ? 3.432 -2.974 -7.181 1.00 95.81 193 ILE A C 1
ATOM 1516 O O . ILE A 1 193 ? 2.218 -3.085 -7.050 1.00 95.81 193 ILE A O 1
ATOM 1520 N N . MET A 1 194 ? 4.184 -2.274 -6.328 1.00 96.38 194 MET A N 1
ATOM 1521 C CA . MET A 1 194 ? 3.642 -1.635 -5.125 1.00 96.38 194 MET A CA 1
ATOM 1522 C C . MET A 1 194 ? 2.633 -0.528 -5.454 1.00 96.38 194 MET A C 1
ATOM 1524 O O . MET A 1 194 ? 1.603 -0.415 -4.799 1.00 96.38 194 MET A O 1
ATOM 1528 N N . GLY A 1 195 ? 2.859 0.246 -6.519 1.00 95.50 195 GLY A N 1
ATOM 1529 C CA . GLY A 1 195 ? 1.883 1.233 -6.981 1.00 95.50 195 GLY A CA 1
ATOM 1530 C C . GLY A 1 195 ? 0.536 0.607 -7.354 1.00 95.50 195 GLY A C 1
ATOM 1531 O O . GLY A 1 195 ? -0.515 1.114 -6.961 1.00 95.50 195 GLY A O 1
ATOM 1532 N N . GLN A 1 196 ? 0.553 -0.522 -8.070 1.00 96.19 196 GLN A N 1
ATOM 1533 C CA . GLN A 1 196 ? -0.668 -1.278 -8.361 1.00 96.19 196 GLN A CA 1
ATOM 1534 C C . GLN A 1 196 ? -1.255 -1.931 -7.105 1.00 96.19 196 GLN A C 1
ATOM 1536 O O . GLN A 1 196 ? -2.474 -1.999 -6.990 1.00 96.19 196 GLN A O 1
ATOM 1541 N N . HIS A 1 197 ? -0.421 -2.389 -6.170 1.00 96.88 197 HIS A N 1
ATOM 1542 C CA . HIS A 1 197 ? -0.873 -2.983 -4.911 1.00 96.88 197 HIS A CA 1
ATOM 1543 C C . HIS A 1 197 ? -1.760 -2.018 -4.120 1.00 96.88 197 HIS A C 1
ATOM 1545 O O . HIS A 1 197 ? -2.896 -2.353 -3.795 1.00 96.88 197 HIS A O 1
ATOM 1551 N N . TYR A 1 198 ? -1.309 -0.781 -3.905 1.00 96.38 198 TYR A N 1
ATOM 1552 C CA . TYR A 1 198 ? -2.118 0.212 -3.195 1.00 96.38 198 TYR A CA 1
ATOM 1553 C C . TYR A 1 198 ? -3.409 0.586 -3.952 1.00 96.38 198 TYR A C 1
ATOM 1555 O O . TYR A 1 198 ? -4.441 0.819 -3.320 1.00 96.38 198 TYR A O 1
ATOM 1563 N N . ASP A 1 199 ? -3.402 0.575 -5.294 1.00 94.62 199 ASP A N 1
ATOM 1564 C CA . ASP A 1 199 ? -4.621 0.730 -6.116 1.00 94.62 199 ASP A CA 1
ATOM 1565 C C . ASP A 1 199 ? -5.587 -0.455 -5.935 1.00 94.62 199 ASP A C 1
ATOM 1567 O O . ASP A 1 199 ? -6.801 -0.257 -5.821 1.00 94.62 199 ASP A O 1
ATOM 1571 N N . ASP A 1 200 ? -5.067 -1.681 -5.842 1.00 95.31 200 ASP A N 1
ATOM 1572 C CA . ASP A 1 200 ? -5.857 -2.888 -5.586 1.00 95.31 200 ASP A CA 1
ATOM 1573 C C . ASP A 1 200 ? -6.475 -2.864 -4.178 1.00 95.31 200 ASP A C 1
ATOM 1575 O O . ASP A 1 200 ? -7.666 -3.160 -4.017 1.00 95.31 200 ASP A O 1
ATOM 1579 N N . VAL A 1 201 ? -5.694 -2.454 -3.172 1.00 95.62 201 VAL A N 1
ATOM 1580 C CA . VAL A 1 201 ? -6.152 -2.247 -1.793 1.00 95.62 201 VAL A CA 1
ATOM 1581 C C . VAL A 1 201 ? -7.277 -1.220 -1.766 1.00 95.62 201 VAL A C 1
ATOM 1583 O O . VAL A 1 201 ? -8.381 -1.537 -1.318 1.00 95.62 201 VAL A O 1
ATOM 1586 N N . LEU A 1 202 ? -7.047 -0.013 -2.293 1.00 94.31 202 LEU A N 1
ATOM 1587 C CA . LEU A 1 202 ? -8.056 1.044 -2.297 1.00 94.31 202 LEU A CA 1
ATOM 1588 C C . LEU A 1 202 ? -9.333 0.595 -3.020 1.00 94.31 202 LEU A C 1
ATOM 1590 O O . LEU A 1 202 ? -10.439 0.844 -2.537 1.00 94.31 202 LEU A O 1
ATOM 1594 N N . SER A 1 203 ? -9.199 -0.119 -4.140 1.00 92.44 203 SER A N 1
ATOM 1595 C CA . SER A 1 203 ? -10.340 -0.676 -4.873 1.00 92.44 203 SER A CA 1
ATOM 1596 C C . SER A 1 203 ? -11.169 -1.620 -3.998 1.00 92.44 203 SER A C 1
ATOM 1598 O O . SER A 1 203 ? -12.389 -1.467 -3.913 1.00 92.44 203 SER A O 1
ATOM 1600 N N . LYS A 1 204 ? -10.521 -2.538 -3.269 1.00 94.12 204 LYS A N 1
ATOM 1601 C CA . LYS A 1 204 ? -11.205 -3.465 -2.353 1.00 94.12 204 LYS A CA 1
ATOM 1602 C C . LYS A 1 204 ? -11.858 -2.765 -1.167 1.00 94.12 204 LYS A C 1
ATOM 1604 O O . LYS A 1 204 ? -12.959 -3.144 -0.765 1.00 94.12 204 LYS A O 1
ATOM 1609 N N . LEU A 1 205 ? -11.215 -1.740 -0.612 1.00 93.88 205 LEU A N 1
ATOM 1610 C CA . LEU A 1 205 ? -11.792 -0.955 0.479 1.00 93.88 205 LEU A CA 1
ATOM 1611 C C . LEU A 1 205 ? -13.045 -0.211 0.020 1.00 93.88 205 LEU A C 1
ATOM 1613 O O . LEU A 1 205 ? -14.046 -0.229 0.729 1.00 93.88 205 LEU A O 1
ATOM 1617 N N . LYS A 1 206 ? -13.029 0.372 -1.180 1.00 91.56 206 LYS A N 1
ATOM 1618 C CA . LYS A 1 206 ? -14.187 1.072 -1.749 1.00 91.56 206 LYS A CA 1
ATOM 1619 C C . LYS A 1 206 ? -15.352 0.144 -2.074 1.00 91.56 206 LYS A C 1
ATOM 1621 O O . LYS A 1 206 ? -16.495 0.512 -1.836 1.00 91.56 206 LYS A O 1
ATOM 1626 N N . GLU A 1 207 ? -15.076 -1.050 -2.597 1.00 91.69 207 GLU A N 1
ATOM 1627 C CA . GLU A 1 207 ? -16.107 -2.077 -2.817 1.00 91.69 207 GLU A CA 1
ATOM 1628 C C . GLU A 1 207 ? -16.804 -2.452 -1.501 1.00 91.69 207 GLU A C 1
ATOM 1630 O O . GLU A 1 207 ? -18.010 -2.690 -1.468 1.00 91.69 207 GLU A O 1
ATOM 1635 N N . ARG A 1 208 ? -16.040 -2.494 -0.404 1.00 92.38 208 ARG A N 1
ATOM 1636 C CA . ARG A 1 208 ? -16.515 -2.935 0.908 1.00 92.38 208 ARG A CA 1
ATOM 1637 C C . ARG A 1 208 ? -17.155 -1.828 1.752 1.00 92.38 208 ARG A C 1
ATOM 1639 O O . ARG A 1 208 ? -18.053 -2.128 2.534 1.00 92.38 208 ARG A O 1
ATOM 1646 N N . PHE A 1 209 ? -16.682 -0.593 1.620 1.00 92.94 209 PHE A N 1
ATOM 1647 C CA . PHE A 1 209 ? -17.113 0.586 2.377 1.00 92.94 209 PHE A CA 1
ATOM 1648 C C . PHE A 1 209 ? -17.458 1.715 1.405 1.00 92.94 209 PHE A C 1
ATOM 1650 O O . PHE A 1 209 ? -16.793 2.750 1.351 1.00 92.94 209 PHE A O 1
ATOM 1657 N N . PHE A 1 210 ? -18.483 1.478 0.588 1.00 89.62 210 PHE A N 1
ATOM 1658 C CA . PHE A 1 210 ? -18.901 2.382 -0.484 1.00 89.62 210 PHE A CA 1
ATOM 1659 C C . PHE A 1 210 ? -19.399 3.741 0.034 1.00 89.62 210 PHE A C 1
ATOM 1661 O O . PHE A 1 210 ? -19.455 4.708 -0.723 1.00 89.62 210 PHE A O 1
ATOM 1668 N N . GLU A 1 211 ? -19.781 3.819 1.310 1.00 90.00 211 GLU A N 1
ATOM 1669 C CA . GLU A 1 211 ? -20.199 5.045 1.979 1.00 90.00 211 GLU A C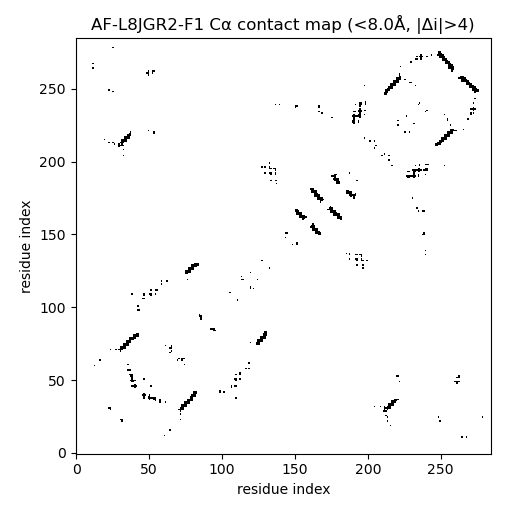A 1
ATOM 1670 C C . GLU A 1 211 ? -19.027 5.936 2.403 1.00 90.00 211 GLU A C 1
ATOM 1672 O O . GLU A 1 211 ? -19.231 7.129 2.625 1.00 90.00 211 GLU A O 1
ATOM 1677 N N . SER A 1 212 ? -17.821 5.380 2.532 1.00 92.06 212 SER A N 1
ATOM 1678 C CA . SER A 1 212 ? -16.643 6.098 3.014 1.00 92.06 212 SER A CA 1
ATOM 1679 C C . SER A 1 212 ? -15.908 6.817 1.890 1.00 92.06 212 SER A C 1
ATOM 1681 O O . SER A 1 212 ? -15.829 6.342 0.759 1.00 92.06 212 SER A O 1
ATOM 1683 N N . SER A 1 213 ? -15.320 7.960 2.231 1.00 91.56 213 SER A N 1
ATOM 1684 C CA . SER A 1 213 ? -14.557 8.807 1.308 1.00 91.56 213 SER A CA 1
ATOM 1685 C C . SER A 1 213 ? -13.112 9.046 1.743 1.00 91.56 213 SER A C 1
ATOM 1687 O O . SER A 1 213 ? -12.341 9.633 0.986 1.00 91.56 213 SER A O 1
ATOM 1689 N N . VAL A 1 214 ? -12.749 8.606 2.951 1.00 94.12 214 VAL A N 1
ATOM 1690 C CA . VAL A 1 214 ? -11.430 8.796 3.558 1.00 94.12 214 VAL A CA 1
ATOM 1691 C C . VAL A 1 214 ? -10.819 7.432 3.850 1.00 94.12 214 VAL A C 1
ATOM 1693 O O . VAL A 1 214 ? -11.392 6.635 4.601 1.00 94.12 214 VAL A O 1
ATOM 1696 N N . PHE A 1 215 ? -9.649 7.187 3.269 1.00 95.12 215 PHE A N 1
ATOM 1697 C CA . PHE A 1 215 ? -8.935 5.918 3.340 1.00 95.12 215 PHE A CA 1
ATOM 1698 C C . PHE A 1 215 ? -7.477 6.154 3.743 1.00 95.12 215 PHE A C 1
ATOM 1700 O O . PHE A 1 215 ? -6.774 6.932 3.106 1.00 95.12 215 PHE A O 1
ATOM 1707 N N . HIS A 1 216 ? -7.012 5.449 4.769 1.00 96.88 216 HIS A N 1
ATOM 1708 C CA . HIS A 1 216 ? -5.599 5.385 5.143 1.00 96.88 216 HIS A CA 1
ATOM 1709 C C . HIS A 1 216 ? -5.108 3.958 4.950 1.00 96.88 216 HIS A C 1
ATOM 1711 O O . HIS A 1 216 ? -5.684 3.032 5.518 1.00 96.88 216 HIS A O 1
ATOM 1717 N N . ILE A 1 217 ? -4.059 3.780 4.159 1.00 97.50 217 ILE A N 1
ATOM 1718 C CA . ILE A 1 217 ? -3.327 2.523 4.008 1.00 97.50 217 ILE A CA 1
ATOM 1719 C C . ILE A 1 217 ? -2.056 2.669 4.839 1.00 97.50 217 ILE A C 1
ATOM 1721 O O . ILE A 1 217 ? -1.279 3.591 4.616 1.00 97.50 217 ILE A O 1
ATOM 1725 N N . ILE A 1 218 ? -1.856 1.794 5.815 1.00 97.88 218 ILE A N 1
ATOM 1726 C CA . ILE A 1 218 ? -0.666 1.779 6.660 1.00 97.88 218 ILE A CA 1
ATOM 1727 C C . ILE A 1 218 ? 0.045 0.454 6.421 1.00 97.88 218 ILE A C 1
ATOM 1729 O O . ILE A 1 218 ? -0.526 -0.594 6.709 1.00 97.88 218 ILE A O 1
ATOM 1733 N N . ASP A 1 219 ? 1.256 0.528 5.885 1.00 97.19 219 ASP A N 1
ATOM 1734 C CA . ASP A 1 219 ? 2.063 -0.611 5.450 1.00 97.19 219 ASP A CA 1
ATOM 1735 C C . ASP A 1 219 ? 3.337 -0.684 6.298 1.00 97.19 219 ASP A C 1
ATOM 1737 O O . ASP A 1 219 ? 4.132 0.261 6.331 1.00 97.19 219 ASP A O 1
ATOM 1741 N N . TRP A 1 220 ? 3.494 -1.787 7.025 1.00 96.00 220 TRP A N 1
ATOM 1742 C CA . TRP A 1 220 ? 4.713 -2.107 7.755 1.00 96.00 220 TRP A CA 1
ATOM 1743 C C . TRP A 1 220 ? 5.678 -2.866 6.850 1.00 96.00 220 TRP A C 1
ATOM 1745 O O . TRP A 1 220 ? 5.363 -3.946 6.357 1.00 96.00 220 TRP A O 1
ATOM 1755 N N . SER A 1 221 ? 6.889 -2.335 6.704 1.00 92.69 221 SER A N 1
ATOM 1756 C CA . SER A 1 221 ? 7.920 -2.869 5.816 1.00 92.69 221 SER A CA 1
ATOM 1757 C C . SER A 1 221 ? 9.286 -2.920 6.508 1.00 92.69 221 SER A C 1
ATOM 1759 O O . SER A 1 221 ? 9.574 -2.167 7.445 1.00 92.69 221 SER A O 1
ATOM 1761 N N . GLU A 1 222 ? 10.167 -3.785 6.019 1.00 89.00 222 GLU A N 1
ATOM 1762 C CA . GLU A 1 222 ? 11.584 -3.740 6.375 1.00 89.00 222 GLU A CA 1
ATOM 1763 C C . GLU A 1 222 ? 12.248 -2.490 5.779 1.00 89.00 222 GLU A C 1
ATOM 1765 O O . GLU A 1 222 ? 11.866 -2.011 4.708 1.00 89.00 222 GLU A O 1
ATOM 1770 N N . ILE A 1 223 ? 13.284 -1.957 6.435 1.00 88.12 223 ILE A N 1
ATOM 1771 C CA . ILE A 1 223 ? 14.033 -0.803 5.910 1.00 88.12 223 ILE A CA 1
ATOM 1772 C C . ILE A 1 223 ? 14.681 -1.094 4.548 1.00 88.12 223 ILE A C 1
ATOM 1774 O O . ILE A 1 223 ? 14.817 -0.194 3.722 1.00 88.12 223 ILE A O 1
ATOM 1778 N N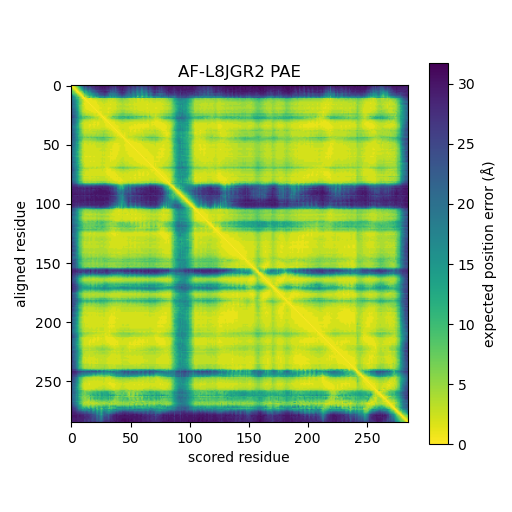 . MET A 1 224 ? 15.024 -2.356 4.277 1.00 87.88 224 MET A N 1
ATOM 1779 C CA . MET A 1 224 ? 15.579 -2.785 2.989 1.00 87.88 224 MET A CA 1
ATOM 1780 C C . MET A 1 224 ? 14.601 -2.565 1.826 1.00 87.88 224 MET A C 1
ATOM 1782 O O . MET A 1 224 ? 15.027 -2.341 0.692 1.00 87.88 224 MET A O 1
ATOM 1786 N N . ASP A 1 225 ? 13.302 -2.536 2.121 1.00 89.31 225 ASP A N 1
ATOM 1787 C CA . ASP A 1 225 ? 12.231 -2.306 1.159 1.00 89.31 225 ASP A CA 1
ATOM 1788 C C . ASP A 1 225 ? 11.841 -0.825 1.020 1.00 89.31 225 ASP A C 1
ATOM 1790 O O . ASP A 1 225 ? 10.946 -0.496 0.237 1.00 89.31 225 ASP A O 1
ATOM 1794 N N . GLU A 1 226 ? 12.532 0.101 1.698 1.00 89.50 226 GLU A N 1
ATOM 1795 C CA . GLU A 1 226 ? 12.178 1.527 1.716 1.00 89.50 226 GLU A CA 1
ATOM 1796 C C . GLU A 1 226 ? 11.976 2.096 0.314 1.00 89.50 226 GLU A C 1
ATOM 1798 O O . GLU A 1 226 ? 10.930 2.670 0.006 1.00 89.50 226 GLU A O 1
ATOM 1803 N N . THR A 1 227 ? 12.950 1.903 -0.573 1.00 90.25 227 THR A N 1
ATOM 1804 C CA . THR A 1 227 ? 12.864 2.436 -1.938 1.00 90.25 227 THR A CA 1
ATOM 1805 C C . THR A 1 227 ? 11.724 1.777 -2.720 1.00 90.25 227 THR A C 1
ATOM 1807 O O . THR A 1 227 ? 11.022 2.456 -3.467 1.00 90.25 227 THR A O 1
ATOM 1810 N N . LYS A 1 228 ? 11.496 0.468 -2.535 1.00 91.50 228 LYS A N 1
ATOM 1811 C CA . LYS A 1 228 ? 10.417 -0.284 -3.197 1.00 91.50 228 LYS A CA 1
ATOM 1812 C C . LYS A 1 228 ? 9.054 0.297 -2.826 1.00 91.50 228 LYS A C 1
ATOM 1814 O O . LYS A 1 228 ? 8.264 0.599 -3.725 1.00 91.50 228 LYS A O 1
ATOM 1819 N N . VAL A 1 229 ? 8.784 0.473 -1.535 1.00 92.94 229 VAL A N 1
ATOM 1820 C CA . VAL A 1 229 ? 7.445 0.846 -1.061 1.00 92.94 229 VAL A CA 1
ATOM 1821 C C . VAL A 1 229 ? 7.192 2.350 -1.124 1.00 92.94 229 VAL A C 1
ATOM 1823 O O . VAL A 1 229 ? 6.092 2.744 -1.508 1.00 92.94 229 VAL A O 1
ATOM 1826 N N . THR A 1 230 ? 8.198 3.201 -0.871 1.00 93.25 230 THR A N 1
ATOM 1827 C CA . THR A 1 230 ? 8.044 4.666 -0.978 1.00 93.25 230 THR A CA 1
ATOM 1828 C C . THR A 1 230 ? 7.875 5.111 -2.429 1.00 93.25 230 THR A C 1
ATOM 1830 O O . THR A 1 230 ? 6.949 5.862 -2.744 1.00 93.25 230 THR A O 1
ATOM 1833 N N . HIS A 1 231 ? 8.696 4.600 -3.356 1.00 94.12 231 HIS A N 1
ATOM 1834 C CA . HIS A 1 231 ? 8.483 4.833 -4.787 1.00 94.12 231 HIS A CA 1
ATOM 1835 C C . HIS A 1 231 ? 7.195 4.164 -5.275 1.00 94.12 231 HIS A C 1
ATOM 1837 O O . HIS A 1 231 ? 6.552 4.677 -6.189 1.00 94.12 231 HIS A O 1
ATOM 1843 N N . GLY A 1 232 ? 6.792 3.057 -4.647 1.00 94.94 232 GLY A N 1
ATOM 1844 C CA . GLY A 1 232 ? 5.487 2.435 -4.833 1.00 94.94 232 GLY A CA 1
ATOM 1845 C C . GLY A 1 232 ? 4.326 3.365 -4.501 1.00 94.94 232 GLY A C 1
ATOM 1846 O O . GLY A 1 232 ? 3.423 3.525 -5.315 1.00 94.94 232 GLY A O 1
ATOM 1847 N N . ALA A 1 233 ? 4.369 4.037 -3.351 1.00 94.19 233 ALA A N 1
ATOM 1848 C CA . ALA A 1 233 ? 3.340 4.985 -2.933 1.00 94.19 233 ALA A CA 1
ATOM 1849 C C . ALA A 1 233 ? 3.264 6.186 -3.894 1.00 94.19 233 ALA A C 1
ATOM 1851 O O . ALA A 1 233 ? 2.180 6.597 -4.304 1.00 94.19 233 ALA A O 1
ATOM 1852 N N . ARG A 1 234 ? 4.418 6.680 -4.361 1.00 92.19 234 ARG A N 1
ATOM 1853 C CA . ARG A 1 234 ? 4.489 7.711 -5.413 1.00 92.19 234 ARG A CA 1
ATOM 1854 C C . ARG A 1 234 ? 3.903 7.224 -6.739 1.00 92.19 234 ARG A C 1
ATOM 1856 O O . ARG A 1 234 ? 3.169 7.957 -7.402 1.00 92.19 234 ARG A O 1
ATOM 1863 N N . ALA A 1 235 ? 4.211 5.987 -7.128 1.00 93.12 235 ALA A N 1
ATOM 1864 C CA . ALA A 1 235 ? 3.665 5.369 -8.330 1.00 93.12 235 ALA A CA 1
ATOM 1865 C C . ALA A 1 235 ? 2.155 5.177 -8.224 1.00 93.12 235 ALA A C 1
ATOM 1867 O O . ALA A 1 235 ? 1.441 5.415 -9.199 1.00 93.12 235 ALA A O 1
ATOM 1868 N N . PHE A 1 236 ? 1.657 4.815 -7.044 1.00 93.06 236 PHE A N 1
ATOM 1869 C CA . PHE A 1 236 ? 0.237 4.807 -6.747 1.00 93.06 236 PHE A CA 1
ATOM 1870 C C . PHE A 1 236 ? -0.377 6.178 -7.024 1.00 93.06 236 PHE A C 1
ATOM 1872 O O . PHE A 1 236 ? -1.206 6.266 -7.923 1.00 93.06 236 PHE A O 1
ATOM 1879 N N . THR A 1 237 ? 0.090 7.247 -6.381 1.00 88.12 237 THR A N 1
ATOM 1880 C CA . THR A 1 237 ? -0.452 8.602 -6.573 1.00 88.12 237 THR A CA 1
ATOM 1881 C C . THR A 1 237 ? -0.457 9.054 -8.036 1.00 88.12 237 THR A C 1
ATOM 1883 O O . THR A 1 237 ? -1.475 9.535 -8.529 1.00 88.12 237 THR A O 1
ATOM 1886 N N . ASN A 1 238 ? 0.656 8.872 -8.749 1.00 87.25 238 ASN A N 1
ATOM 1887 C CA . ASN A 1 238 ? 0.848 9.498 -10.059 1.00 87.25 238 ASN A CA 1
ATOM 1888 C C . ASN A 1 238 ? 0.403 8.629 -11.245 1.00 87.25 238 ASN A C 1
ATOM 1890 O O . ASN A 1 238 ? 0.018 9.160 -12.284 1.00 87.25 238 ASN A O 1
ATOM 1894 N N . VAL A 1 239 ? 0.473 7.297 -11.120 1.00 88.69 239 VAL A N 1
ATOM 1895 C CA . VAL A 1 239 ? 0.359 6.370 -12.263 1.00 88.69 239 VAL A CA 1
ATOM 1896 C C . VAL A 1 239 ? -0.630 5.237 -12.028 1.00 88.69 239 VAL A C 1
ATOM 1898 O O . VAL A 1 239 ? -1.236 4.760 -12.980 1.00 88.69 239 VAL A O 1
ATOM 1901 N N . PHE A 1 240 ? -0.852 4.749 -10.815 1.00 88.50 240 PHE A N 1
ATOM 1902 C CA . PHE A 1 240 ? -1.736 3.586 -10.635 1.00 88.50 240 PHE A CA 1
ATOM 1903 C C . PHE A 1 240 ? -3.101 3.945 -10.079 1.00 88.50 240 PHE A C 1
ATOM 1905 O O . PHE A 1 240 ? -4.061 3.281 -10.457 1.00 88.50 240 PHE A O 1
ATOM 1912 N N . ASN A 1 241 ? -3.216 5.032 -9.317 1.00 80.69 241 ASN A N 1
ATOM 1913 C CA . ASN A 1 241 ? -4.471 5.547 -8.799 1.00 80.69 241 ASN A CA 1
ATOM 1914 C C . ASN A 1 241 ? -5.364 5.976 -9.964 1.00 80.69 241 ASN A C 1
ATOM 1916 O O . ASN A 1 241 ? -5.296 7.082 -10.498 1.00 80.69 241 ASN A O 1
ATOM 1920 N N . THR A 1 242 ? -6.185 5.036 -10.406 1.00 62.41 242 THR A N 1
ATOM 1921 C CA . THR A 1 242 ? -7.120 5.234 -11.518 1.00 62.41 242 THR A CA 1
ATOM 1922 C C . THR A 1 242 ? -8.488 5.681 -11.050 1.00 62.41 242 THR A C 1
ATOM 1924 O O . THR A 1 242 ? -9.389 5.880 -11.862 1.00 62.41 242 THR A O 1
ATOM 1927 N N . TYR A 1 243 ? -8.636 5.854 -9.740 1.00 55.59 243 TYR A N 1
ATOM 1928 C CA . TYR A 1 243 ? -9.892 6.165 -9.107 1.00 55.59 243 TYR A CA 1
ATOM 1929 C C . TYR A 1 243 ? -9.773 7.395 -8.217 1.00 55.59 243 TYR A C 1
ATOM 1931 O O . TYR A 1 243 ? -10.190 7.353 -7.055 1.00 55.59 243 TYR A O 1
ATOM 1939 N N . ALA A 1 244 ? -9.373 8.520 -8.817 1.00 59.62 244 ALA A N 1
ATOM 1940 C CA . ALA A 1 244 ? -9.922 9.823 -8.442 1.00 59.62 244 ALA A CA 1
ATOM 1941 C C . ALA A 1 244 ? -11.447 9.797 -8.681 1.00 59.62 244 ALA A C 1
ATOM 1943 O O . ALA A 1 244 ? -11.997 10.371 -9.614 1.00 59.62 244 ALA A O 1
ATOM 1944 N N . SER A 1 245 ? -12.134 8.984 -7.886 1.00 61.00 245 SER A N 1
ATOM 1945 C CA . SER A 1 245 ? -13.575 8.919 -7.815 1.00 61.00 245 SER A CA 1
ATOM 1946 C C . SER A 1 245 ? -14.004 10.199 -7.119 1.00 61.00 245 SER A C 1
ATOM 1948 O O . SER A 1 245 ? -13.441 10.490 -6.065 1.00 61.00 245 SER A O 1
ATOM 1950 N N . PRO A 1 246 ? -15.023 10.916 -7.616 1.00 63.94 246 PRO A N 1
ATOM 1951 C CA . PRO A 1 246 ? -15.517 12.123 -6.949 1.00 63.94 246 PRO A CA 1
ATOM 1952 C C . PRO A 1 246 ? -15.929 11.858 -5.490 1.00 63.94 246 PRO A C 1
ATOM 1954 O O . PRO A 1 246 ? -15.939 12.763 -4.668 1.00 63.94 246 PRO A O 1
ATOM 1957 N N . ASN A 1 247 ? -16.221 10.596 -5.156 1.00 74.88 247 ASN A N 1
ATOM 1958 C CA . ASN A 1 247 ? -16.605 10.167 -3.813 1.00 74.88 247 ASN A CA 1
ATOM 1959 C C . ASN A 1 247 ? -15.424 9.867 -2.869 1.00 74.88 247 ASN A C 1
ATOM 1961 O O . ASN A 1 247 ? -15.668 9.551 -1.711 1.00 74.88 247 ASN A O 1
ATOM 1965 N N . VAL A 1 248 ? -14.170 9.900 -3.337 1.00 85.50 248 VAL A N 1
ATOM 1966 C CA . VAL A 1 248 ? -12.983 9.743 -2.479 1.00 85.50 248 VAL A CA 1
ATOM 1967 C C . VAL A 1 248 ? -12.412 11.131 -2.228 1.00 85.50 248 VAL A C 1
ATOM 1969 O O . VAL A 1 248 ? -11.846 11.742 -3.127 1.00 85.50 248 VAL A O 1
ATOM 1972 N N . LEU A 1 249 ? -12.579 11.624 -1.005 1.00 86.94 249 LEU A N 1
ATOM 1973 C CA . LEU A 1 249 ? -12.050 12.917 -0.580 1.00 86.94 249 LEU A CA 1
ATOM 1974 C C . LEU A 1 249 ? -10.584 12.818 -0.182 1.00 86.94 249 LEU A C 1
ATOM 1976 O O . LEU A 1 249 ? -9.829 13.764 -0.400 1.00 86.94 249 LEU A O 1
ATOM 1980 N N . SER A 1 250 ? -10.200 11.696 0.431 1.00 90.25 250 SER A N 1
ATOM 1981 C CA . SER A 1 250 ? -8.834 11.478 0.877 1.00 90.25 250 SER A CA 1
ATOM 1982 C C . SER A 1 250 ? -8.412 10.016 0.774 1.00 90.25 250 SER A C 1
ATOM 1984 O O . SER A 1 250 ? -9.145 9.114 1.182 1.00 90.25 250 SER A O 1
ATOM 1986 N N . ALA A 1 251 ? -7.223 9.786 0.228 1.00 92.38 251 ALA A N 1
ATOM 1987 C CA . ALA A 1 251 ? -6.561 8.489 0.227 1.00 92.38 251 ALA A CA 1
ATOM 1988 C C . ALA A 1 251 ? -5.068 8.690 0.487 1.00 92.38 251 ALA A C 1
ATOM 1990 O O . ALA A 1 251 ? -4.419 9.446 -0.237 1.00 92.38 251 ALA A O 1
ATOM 1991 N N . SER A 1 252 ? -4.523 8.013 1.493 1.00 93.88 252 SER A N 1
ATOM 1992 C CA . SER A 1 252 ? -3.114 8.114 1.875 1.00 93.88 252 SER A CA 1
ATOM 1993 C C . SER A 1 252 ? -2.469 6.741 2.053 1.00 93.88 252 SER A C 1
ATOM 1995 O O . SER A 1 252 ? -3.143 5.750 2.337 1.00 93.88 252 SER A O 1
ATOM 1997 N N . VAL A 1 253 ? -1.150 6.703 1.885 1.00 95.81 253 VAL A N 1
ATOM 1998 C CA . VAL A 1 253 ? -0.279 5.566 2.172 1.00 95.81 253 VAL A CA 1
ATOM 1999 C C . VAL A 1 253 ? 0.771 6.028 3.179 1.00 95.81 253 VAL A C 1
ATOM 2001 O O . VAL A 1 253 ? 1.524 6.965 2.914 1.00 95.81 253 VAL A O 1
ATOM 2004 N N . THR A 1 254 ? 0.841 5.373 4.332 1.00 96.19 254 THR A N 1
ATOM 2005 C CA . THR A 1 254 ? 1.906 5.566 5.317 1.00 96.19 254 THR A CA 1
ATOM 2006 C C . THR A 1 254 ? 2.735 4.293 5.409 1.00 96.19 254 THR A C 1
ATOM 2008 O O . THR A 1 254 ? 2.232 3.265 5.849 1.00 96.19 254 THR A O 1
ATOM 2011 N N . ASN A 1 255 ? 4.011 4.372 5.036 1.00 94.94 255 ASN A N 1
ATOM 2012 C CA . ASN A 1 255 ? 4.966 3.281 5.192 1.00 94.94 255 ASN A CA 1
ATOM 2013 C C . ASN A 1 255 ? 5.716 3.414 6.521 1.00 94.94 255 ASN A C 1
ATOM 2015 O O . ASN A 1 255 ? 6.209 4.497 6.865 1.00 94.94 255 ASN A O 1
ATOM 2019 N N . ILE A 1 256 ? 5.812 2.309 7.252 1.00 93.94 256 ILE A N 1
ATOM 2020 C CA . ILE A 1 256 ? 6.484 2.193 8.544 1.00 93.94 256 ILE A CA 1
ATOM 2021 C C . ILE A 1 256 ? 7.671 1.262 8.365 1.00 93.94 256 ILE A C 1
ATOM 2023 O O . ILE A 1 256 ? 7.485 0.103 8.018 1.00 93.94 256 ILE A O 1
ATOM 2027 N N . PHE A 1 257 ? 8.877 1.757 8.632 1.00 91.56 257 PHE A N 1
ATOM 2028 C CA . PHE A 1 257 ? 10.102 0.997 8.408 1.00 91.56 257 PHE A CA 1
ATOM 2029 C C . PHE A 1 257 ? 10.699 0.502 9.708 1.00 91.56 257 PHE A C 1
ATOM 2031 O O . PHE A 1 257 ? 10.986 1.315 10.593 1.00 91.56 257 PHE A O 1
ATOM 2038 N N . TYR A 1 258 ? 10.956 -0.798 9.797 1.00 87.88 258 TYR A N 1
ATOM 2039 C CA . TYR A 1 258 ? 11.759 -1.368 10.873 1.00 87.88 258 TYR A CA 1
ATOM 2040 C C . TYR A 1 258 ? 13.224 -1.537 10.460 1.00 87.88 258 TYR A C 1
ATOM 2042 O O . TYR A 1 258 ? 13.512 -1.934 9.334 1.00 87.88 258 TYR A O 1
ATOM 2050 N N . ILE A 1 259 ? 14.145 -1.192 11.367 1.00 81.00 259 ILE A N 1
ATOM 2051 C CA . ILE A 1 259 ? 15.593 -1.421 11.204 1.00 81.00 259 ILE A CA 1
ATOM 2052 C C . ILE A 1 259 ? 15.923 -2.903 11.410 1.00 81.00 259 ILE A C 1
ATOM 2054 O O . ILE A 1 259 ? 16.884 -3.399 10.831 1.00 81.00 259 ILE A O 1
ATOM 2058 N N . ASP A 1 260 ? 15.145 -3.580 12.252 1.00 77.50 260 ASP A N 1
ATOM 2059 C CA . ASP A 1 260 ? 15.346 -4.966 12.653 1.00 77.50 260 ASP A CA 1
ATOM 2060 C C . ASP A 1 260 ? 14.022 -5.739 12.730 1.00 77.50 260 ASP A C 1
ATOM 2062 O O . ASP A 1 260 ? 12.925 -5.169 12.710 1.00 77.50 260 ASP A O 1
ATOM 2066 N N . ASP A 1 261 ? 14.143 -7.055 12.879 1.00 77.56 261 ASP A N 1
ATOM 2067 C CA . ASP A 1 261 ? 13.000 -7.955 13.000 1.00 77.56 261 ASP A CA 1
ATOM 2068 C C . ASP A 1 261 ? 12.246 -7.774 14.323 1.00 77.56 261 ASP A C 1
ATOM 2070 O O . ASP A 1 261 ? 11.084 -8.160 14.418 1.00 77.56 261 ASP A O 1
ATOM 2074 N N . GLU A 1 262 ? 12.855 -7.156 15.345 1.00 73.81 262 GLU A N 1
ATOM 2075 C CA . GLU A 1 262 ? 12.231 -6.886 16.653 1.00 73.81 262 GLU A CA 1
ATOM 2076 C C . GLU A 1 262 ? 11.253 -5.694 16.617 1.00 73.81 262 GLU A C 1
ATOM 2078 O O . GLU A 1 262 ? 10.535 -5.404 17.586 1.00 73.81 262 GLU A O 1
ATOM 2083 N N . GLY A 1 263 ? 11.173 -5.010 15.476 1.00 70.12 263 GLY A N 1
ATOM 2084 C CA . GLY A 1 263 ? 10.255 -3.909 15.250 1.00 70.12 263 GLY A CA 1
ATOM 2085 C C . GLY A 1 263 ? 10.752 -2.583 15.814 1.00 70.12 263 GLY A C 1
ATOM 2086 O O . GLY A 1 263 ? 9.930 -1.754 16.243 1.00 70.12 263 GLY A O 1
ATOM 2087 N N . LEU A 1 264 ? 12.074 -2.386 15.844 1.00 76.88 264 LEU A N 1
ATOM 2088 C CA . LEU A 1 264 ? 12.692 -1.092 16.089 1.00 76.88 264 LEU A CA 1
ATOM 2089 C C . LEU A 1 264 ? 12.433 -0.175 14.895 1.00 76.88 264 LEU A C 1
ATOM 2091 O O . LEU A 1 264 ? 12.867 -0.429 13.775 1.00 76.88 264 LEU A O 1
ATOM 2095 N N . LEU A 1 265 ? 11.733 0.930 15.141 1.00 79.94 265 LEU A N 1
ATOM 2096 C CA . LEU A 1 265 ? 11.406 1.888 14.094 1.00 79.94 265 LEU A CA 1
ATOM 2097 C C . LEU A 1 265 ? 12.660 2.598 13.566 1.00 79.94 265 LEU A C 1
ATOM 2099 O O . LEU A 1 265 ? 13.375 3.249 14.325 1.00 79.94 265 LEU A O 1
ATOM 2103 N N . SER A 1 266 ? 12.822 2.569 12.247 1.00 81.38 266 SER A N 1
ATOM 2104 C CA . SER A 1 266 ? 13.753 3.408 11.494 1.00 81.38 266 SER A CA 1
ATOM 2105 C C . SER A 1 266 ? 13.133 4.754 11.147 1.00 81.38 266 SER A C 1
ATOM 2107 O O . SER A 1 266 ? 13.640 5.820 11.496 1.00 81.38 266 SER A O 1
ATOM 2109 N N . LYS A 1 267 ? 12.010 4.701 10.425 1.00 84.00 267 LYS A N 1
ATOM 2110 C CA . LYS A 1 267 ? 11.475 5.834 9.677 1.00 84.00 267 LYS A CA 1
ATOM 2111 C C . LYS A 1 267 ? 9.984 5.653 9.421 1.00 84.00 267 LYS A C 1
ATOM 2113 O O . LYS A 1 267 ? 9.470 4.538 9.387 1.00 84.00 267 LYS A O 1
ATOM 2118 N N . LEU A 1 268 ? 9.312 6.778 9.206 1.00 84.81 268 LEU A N 1
ATOM 2119 C CA . LEU A 1 268 ? 7.976 6.846 8.631 1.00 84.81 268 LEU A CA 1
ATOM 2120 C C . LEU A 1 268 ? 8.038 7.619 7.314 1.00 84.81 268 LEU A C 1
ATOM 2122 O O . LEU A 1 268 ? 8.673 8.674 7.251 1.00 84.81 268 LEU A O 1
ATOM 2126 N N . ASN A 1 269 ? 7.343 7.134 6.291 1.00 86.69 269 ASN A N 1
ATOM 2127 C CA . ASN A 1 269 ? 7.072 7.889 5.072 1.00 86.69 269 ASN A CA 1
ATOM 2128 C C . ASN A 1 269 ? 5.561 8.020 4.887 1.00 86.69 269 ASN A C 1
ATOM 2130 O O . ASN A 1 269 ? 4.849 7.031 5.011 1.00 86.69 269 ASN A O 1
ATOM 2134 N N . HIS A 1 270 ? 5.075 9.220 4.583 1.00 85.38 270 HIS A N 1
ATOM 2135 C CA . HIS A 1 270 ? 3.657 9.467 4.339 1.00 85.38 270 HIS A CA 1
ATOM 2136 C C . HIS A 1 270 ? 3.467 10.071 2.953 1.00 85.38 270 HIS A C 1
ATOM 2138 O O . HIS A 1 270 ? 4.086 11.084 2.632 1.00 85.38 270 HIS A O 1
ATOM 2144 N N . GLU A 1 271 ? 2.592 9.455 2.169 1.00 85.12 271 GLU A N 1
ATOM 2145 C CA . GLU A 1 271 ? 2.207 9.890 0.836 1.00 85.12 271 GLU A CA 1
ATOM 2146 C C . GLU A 1 271 ? 0.688 10.047 0.760 1.00 85.12 271 GLU A C 1
ATOM 2148 O O . GLU A 1 271 ? -0.059 9.125 1.080 1.00 85.12 271 GLU A O 1
ATOM 2153 N N . ALA A 1 272 ? 0.213 11.203 0.303 1.00 77.75 272 ALA A N 1
ATOM 2154 C CA . ALA A 1 272 ? -1.205 11.437 0.060 1.00 77.75 272 ALA A CA 1
ATOM 2155 C C . ALA A 1 272 ? -1.486 11.358 -1.446 1.00 77.75 272 ALA A C 1
ATOM 2157 O O . ALA A 1 272 ? -0.903 12.101 -2.231 1.00 77.75 272 ALA A O 1
ATOM 2158 N N . ALA A 1 273 ? -2.377 10.451 -1.846 1.00 69.50 273 ALA A N 1
ATOM 2159 C CA . ALA A 1 273 ? -2.717 10.207 -3.245 1.00 69.50 273 ALA A CA 1
ATOM 2160 C C . ALA A 1 273 ? -3.917 11.027 -3.727 1.00 69.50 273 ALA A C 1
ATOM 2162 O O . ALA A 1 273 ? -4.022 11.349 -4.909 1.00 69.50 273 ALA A O 1
ATOM 2163 N N . ILE A 1 274 ? -4.845 11.334 -2.822 1.00 72.94 274 ILE A N 1
ATOM 2164 C CA . ILE A 1 274 ? -6.001 12.196 -3.066 1.00 72.94 274 ILE A CA 1
ATOM 2165 C C . ILE A 1 274 ? -6.194 13.014 -1.798 1.00 72.94 274 ILE A C 1
ATOM 2167 O O . ILE A 1 274 ? -6.249 12.436 -0.718 1.00 72.94 274 ILE A O 1
ATOM 2171 N N . THR A 1 275 ? -6.323 14.328 -1.928 1.00 64.56 275 THR A N 1
ATOM 2172 C CA . THR A 1 275 ? -6.830 15.216 -0.876 1.00 64.56 275 THR A CA 1
ATOM 2173 C C . THR A 1 275 ? -7.627 16.320 -1.550 1.00 64.56 275 THR A C 1
ATOM 2175 O O . THR A 1 275 ? -7.067 17.063 -2.358 1.00 64.56 275 THR A O 1
ATOM 2178 N N . SER A 1 276 ? -8.922 16.424 -1.254 1.00 56.41 276 SER A N 1
ATOM 2179 C CA . SER A 1 276 ? -9.718 17.555 -1.733 1.00 56.41 276 SER A CA 1
ATOM 2180 C C . SER A 1 276 ? -9.174 18.870 -1.143 1.00 56.41 276 SER A C 1
ATOM 2182 O O . SER A 1 276 ? -8.995 18.940 0.074 1.00 56.41 276 SER A O 1
ATOM 2184 N N . PRO A 1 277 ? -8.930 19.912 -1.958 1.00 44.00 277 PRO A N 1
ATOM 2185 C CA . PRO A 1 277 ? -8.492 21.218 -1.468 1.00 44.00 277 PRO A CA 1
ATOM 2186 C C . PRO A 1 277 ? -9.566 21.986 -0.671 1.00 44.00 277 PRO A C 1
ATOM 2188 O O . PRO A 1 277 ? -9.236 22.949 0.018 1.00 44.00 277 PRO A O 1
ATOM 2191 N N . ASP A 1 278 ? -10.833 21.561 -0.708 1.00 43.69 278 ASP A N 1
ATOM 2192 C CA . ASP A 1 278 ? -11.964 22.362 -0.210 1.00 43.69 278 ASP A CA 1
ATOM 2193 C C . ASP A 1 278 ? -12.308 22.178 1.285 1.00 43.69 278 ASP A C 1
ATOM 2195 O O . ASP A 1 278 ? -13.333 22.678 1.747 1.00 43.69 278 ASP A O 1
ATOM 2199 N N . SER A 1 279 ? -11.468 21.513 2.092 1.00 38.38 279 SER A N 1
ATOM 2200 C CA . SER A 1 279 ? -11.694 21.408 3.550 1.00 38.38 279 SER A CA 1
ATOM 2201 C C . SER A 1 279 ? -11.079 22.548 4.379 1.00 38.38 279 SER A C 1
ATOM 2203 O O . SER A 1 279 ? -11.150 22.515 5.607 1.00 38.38 279 SER A O 1
ATOM 2205 N N . HIS A 1 280 ? -10.520 23.588 3.750 1.00 34.62 280 HIS A N 1
ATOM 2206 C CA . HIS A 1 280 ? -10.204 24.849 4.430 1.00 34.62 280 HIS A CA 1
ATOM 2207 C C . HIS A 1 280 ? -11.380 25.835 4.350 1.00 34.62 280 HIS A C 1
ATOM 2209 O O . HIS A 1 280 ? -11.356 26.807 3.603 1.00 34.62 280 HIS A O 1
ATOM 2215 N N . ILE A 1 281 ? -12.401 25.616 5.178 1.00 33.06 281 ILE A N 1
ATOM 2216 C CA . ILE A 1 281 ? -13.339 26.661 5.620 1.00 33.06 281 ILE A CA 1
ATOM 2217 C C . ILE A 1 281 ? -13.479 26.429 7.131 1.00 33.06 281 ILE A C 1
ATOM 2219 O O . ILE A 1 281 ? -13.956 25.384 7.547 1.00 33.06 281 ILE A O 1
ATOM 2223 N N . THR A 1 282 ? -12.970 27.276 8.021 1.00 27.77 282 THR A N 1
ATOM 2224 C CA . THR A 1 282 ? -13.258 28.708 8.127 1.00 27.77 282 THR A CA 1
ATOM 2225 C C . THR A 1 282 ? -12.020 29.529 8.480 1.00 27.77 282 THR A C 1
ATOM 2227 O O . THR A 1 282 ? -11.395 29.312 9.519 1.00 27.77 282 THR A O 1
ATOM 2230 N N . SER A 1 283 ? -11.754 30.561 7.675 1.00 27.70 283 SER A N 1
ATOM 2231 C CA . SER A 1 283 ? -11.185 31.808 8.180 1.00 27.70 283 SER A CA 1
ATOM 2232 C C . SER A 1 283 ? -12.020 32.259 9.378 1.00 27.70 283 SER A C 1
ATOM 2234 O O . SER A 1 283 ? -13.229 32.472 9.256 1.00 27.70 283 SER A O 1
ATOM 2236 N N . ILE A 1 284 ? -11.379 32.350 10.536 1.00 31.41 284 ILE A N 1
ATOM 2237 C CA . ILE A 1 284 ? -11.935 33.030 11.699 1.00 31.41 284 ILE A CA 1
ATOM 2238 C C . ILE A 1 284 ? -12.073 34.508 11.306 1.00 31.41 284 ILE A C 1
ATOM 2240 O O . ILE A 1 284 ? -11.165 35.065 10.686 1.00 31.41 284 ILE A O 1
ATOM 2244 N N . ALA A 1 285 ? -13.252 35.064 11.587 1.00 31.97 285 ALA A N 1
ATOM 2245 C CA . ALA A 1 285 ? -13.568 36.481 11.445 1.00 31.97 285 ALA A CA 1
ATOM 2246 C C . ALA A 1 285 ? -12.633 37.373 12.275 1.00 31.97 285 ALA A C 1
ATOM 2248 O O . ALA A 1 285 ? -12.181 36.911 13.349 1.00 31.97 285 ALA A O 1
#